Protein 3RH0 (pdb70)

Structure (mmCIF, N/CA/C/O backbone):
data_3RH0
#
_entry.id   3RH0
#
_cell.length_a   36.350
_cell.length_b   38.760
_cell.length_c   43.860
_cell.angle_alpha   100.60
_cell.angle_beta   102.54
_cell.angle_gamma   99.94
#
_symmetry.space_group_name_H-M   'P 1'
#
loop_
_entity.id
_entity.type
_entity.pdbx_description
1 polymer 'ARSENATE REDUCTASE'
2 water water
#
loop_
_atom_site.group_PDB
_atom_site.id
_atom_site.type_symbol
_atom_site.label_atom_id
_atom_site.label_alt_id
_atom_site.label_comp_id
_atom_site.label_asym_id
_atom_site.label_entity_id
_atom_site.label_seq_id
_atom_site.pdbx_PDB_ins_code
_atom_site.Cartn_x
_atom_site.Cartn_y
_atom_site.Cartn_z
_atom_site.occupancy
_atom_site.B_iso_or_equiv
_atom_site.auth_seq_id
_atom_site.auth_comp_id
_atom_site.auth_asym_id
_atom_site.auth_atom_id
_atom_site.pdbx_PDB_model_num
ATOM 1 N N . MET A 1 20 ? -5.344 5.078 48.252 1.00 45.96 1 MET A N 1
ATOM 2 C CA . MET A 1 20 ? -5.461 3.856 47.461 1.00 41.02 1 MET A CA 1
ATOM 3 C C . MET A 1 20 ? -5.648 4.179 45.978 1.00 31.16 1 MET A C 1
ATOM 4 O O . MET A 1 20 ? -6.777 4.246 45.485 1.00 27.37 1 MET A O 1
ATOM 9 N N . LYS A 1 21 ? -4.544 4.282 45.254 1.00 22.06 2 LYS A N 1
ATOM 10 C CA . LYS A 1 21 ? -4.616 4.735 43.888 1.00 16.90 2 LYS A CA 1
ATOM 11 C C . LYS A 1 21 ? -4.201 3.655 42.905 1.00 18.72 2 LYS A C 1
ATOM 12 O O . LYS A 1 21 ? -4.258 3.863 41.745 1.00 22.93 2 LYS A O 1
ATOM 18 N N . SER A 1 22 ? -3.761 2.544 43.440 1.00 16.53 3 SER A N 1
ATOM 19 C CA . SER A 1 22 ? -3.469 1.376 42.608 1.00 20.62 3 SER A CA 1
ATOM 20 C C . SER A 1 22 ? -3.686 0.088 43.389 1.00 15.84 3 SER A C 1
ATOM 21 O O . SER A 1 22 ? -3.432 0.036 44.591 1.00 13.70 3 SER A O 1
ATOM 24 N N . VAL A 1 23 ? -4.134 -0.949 42.688 1.00 15.29 4 VAL A N 1
ATOM 25 C CA . VAL A 1 23 ? -4.501 -2.216 43.322 1.00 12.09 4 VAL A CA 1
ATOM 26 C C . VAL A 1 23 ? -4.212 -3.371 42.384 1.00 16.06 4 VAL A C 1
ATOM 27 O O . VAL A 1 23 ? -4.515 -3.316 41.183 1.00 16.91 4 VAL A O 1
ATOM 31 N N . LEU A 1 24 ? -3.594 -4.405 42.932 1.00 15.29 5 LEU A N 1
ATOM 32 C CA . LEU A 1 24 ? -3.382 -5.644 42.207 1.00 10.32 5 LEU A CA 1
ATOM 33 C C . LEU A 1 24 ? -4.231 -6.707 42.886 1.00 10.60 5 LEU A C 1
ATOM 34 O O . LEU A 1 24 ? -3.981 -7.040 44.039 1.00 11.80 5 LEU A O 1
ATOM 39 N N . PHE A 1 25 ? -5.254 -7.204 42.197 1.00 8.40 6 PHE A N 1
ATOM 40 C CA . PHE A 1 25 ? -6.058 -8.299 42.747 1.00 7.95 6 PHE A CA 1
ATOM 41 C C . PHE A 1 25 ? -5.423 -9.623 42.367 1.00 11.13 6 PHE A C 1
ATOM 42 O O . PHE A 1 25 ? -5.076 -9.838 41.204 1.00 11.82 6 PHE A O 1
ATOM 50 N N . VAL A 1 26 ? -5.303 -10.516 43.347 1.00 10.84 7 VAL A N 1
ATOM 51 C CA . VAL A 1 26 ? -4.597 -11.770 43.168 1.00 11.84 7 VAL A CA 1
ATOM 52 C C . VAL A 1 26 ? -5.395 -12.967 43.690 1.00 12.71 7 VAL A C 1
ATOM 53 O O . VAL A 1 26 ? -6.019 -12.903 44.751 1.00 8.98 7 VAL A O 1
ATOM 66 N N . VAL A 1 28 ? -5.214 -17.621 42.712 1.00 16.23 9 VAL A N 1
ATOM 67 C CA . VAL A 1 28 ? -4.363 -18.627 42.076 1.00 15.03 9 VAL A CA 1
ATOM 68 C C . VAL A 1 28 ? -4.367 -18.550 40.539 1.00 13.83 9 VAL A C 1
ATOM 69 O O . VAL A 1 28 ? -3.332 -18.294 39.918 1.00 17.63 9 VAL A O 1
ATOM 73 N N . GLY A 1 29 ? -5.530 -18.741 39.929 1.00 14.78 10 GLY A N 1
ATOM 74 C CA . GLY A 1 29 ? -5.608 -18.890 38.479 1.00 16.04 10 GLY A CA 1
ATOM 75 C C . GLY A 1 29 ? -5.781 -17.637 37.632 1.00 16.18 10 GLY A C 1
ATOM 76 O O . GLY A 1 29 ? -5.587 -17.687 36.409 1.00 15.87 10 GLY A O 1
ATOM 77 N N . ASN A 1 30 ? -6.153 -16.524 38.266 1.00 12.19 11 ASN A N 1
ATOM 78 C CA . ASN A 1 30 ? -6.467 -15.289 37.546 1.00 19.15 11 ASN A CA 1
ATOM 79 C C . ASN A 1 30 ? -7.494 -15.497 36.421 1.00 18.57 11 ASN A C 1
ATOM 80 O O . ASN A 1 30 ? -7.435 -14.852 35.385 1.00 13.10 11 ASN A O 1
ATOM 85 N N . GLY A 1 31 ? -8.441 -16.399 36.644 1.00 11.03 12 GLY A N 1
ATOM 86 C CA . GLY A 1 31 ? -9.534 -16.606 35.720 1.00 13.23 12 GLY A CA 1
ATOM 87 C C . GLY A 1 31 ? -10.903 -16.273 36.292 1.00 14.19 12 GLY A C 1
ATOM 88 O O . GLY A 1 31 ? -11.873 -16.117 35.540 1.00 14.08 12 GLY A O 1
ATOM 89 N N . GLY A 1 32 ? -10.977 -16.133 37.614 1.00 14.91 13 GLY A N 1
ATOM 90 C CA . GLY A 1 32 ? -12.248 -15.991 38.307 1.00 17.88 13 GLY A CA 1
ATOM 91 C C . GLY A 1 32 ? -12.337 -14.789 39.237 1.00 19.59 13 GLY A C 1
ATOM 92 O O . GLY A 1 32 ? -12.486 -13.655 38.784 1.00 14.09 13 GLY A O 1
ATOM 93 N N . LYS A 1 33 ? -12.252 -15.039 40.542 1.00 14.68 14 LYS A N 1
ATOM 94 C CA . LYS A 1 33 ? -12.445 -13.982 41.544 1.00 7.01 14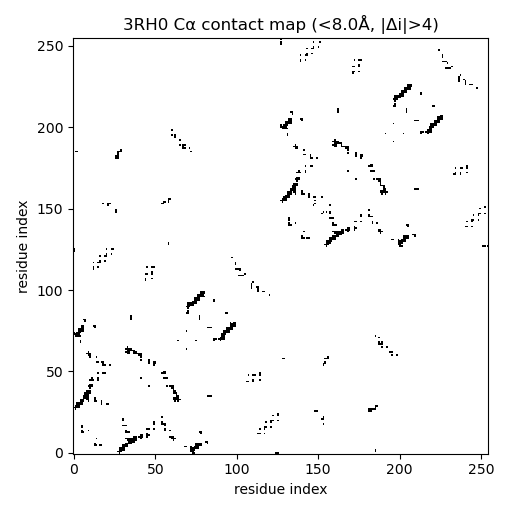 LYS A CA 1
ATOM 95 C C . LYS A 1 33 ? -11.626 -12.718 41.302 1.00 10.11 14 LYS A C 1
ATOM 96 O O . LYS A 1 33 ? -12.154 -11.611 41.397 1.00 13.46 14 LYS A O 1
ATOM 102 N N . SER A 1 34 ? -10.336 -12.879 41.019 1.00 10.49 15 SER A N 1
ATOM 103 C CA . SER A 1 34 ? -9.465 -11.717 40.784 1.00 14.62 15 SER A CA 1
ATOM 104 C C . SER A 1 34 ? -9.824 -10.897 39.541 1.00 14.80 15 SER A C 1
ATOM 105 O O . SER A 1 34 ? -9.680 -9.671 39.544 1.00 10.82 15 SER A O 1
ATOM 108 N N . GLN A 1 35 ? -10.279 -11.573 38.487 1.00 15.47 16 GLN A N 1
ATOM 109 C CA . GLN A 1 35 ? -10.802 -10.893 37.303 1.00 16.06 16 GLN A CA 1
ATOM 110 C C . GLN A 1 35 ? -12.102 -10.174 37.620 1.00 8.62 16 GLN A C 1
ATOM 111 O O . GLN A 1 35 ? -12.371 -9.100 37.092 1.00 12.35 16 GLN A O 1
ATOM 117 N N . MET A 1 36 ? -12.922 -10.800 38.462 1.00 12.71 17 MET A N 1
ATOM 118 C CA . MET A 1 36 ? -14.208 -10.248 38.857 1.00 10.70 17 MET A CA 1
ATOM 119 C C . MET A 1 36 ? -13.989 -9.011 39.691 1.00 10.20 17 MET A C 1
ATOM 120 O O . MET A 1 36 ? -14.646 -7.997 39.504 1.00 10.47 17 MET A O 1
ATOM 125 N N . ALA A 1 37 ? -13.070 -9.112 40.643 1.00 13.05 18 ALA A N 1
ATOM 126 C CA . ALA A 1 37 ? -12.734 -7.972 41.467 1.00 7.02 18 ALA A CA 1
ATOM 127 C C . ALA A 1 37 ? -12.212 -6.827 40.590 1.00 10.64 18 ALA A C 1
ATOM 128 O O . ALA A 1 37 ? -12.568 -5.678 40.790 1.00 10.21 18 ALA A O 1
ATOM 130 N N . ALA A 1 38 ? -11.378 -7.162 39.615 1.00 10.22 19 ALA A N 1
ATOM 131 C CA . ALA A 1 38 ? -10.799 -6.152 38.729 1.00 12.40 19 ALA A CA 1
ATOM 132 C C . ALA A 1 38 ? -11.899 -5.500 37.885 1.00 14.36 19 ALA A C 1
ATOM 133 O O . ALA A 1 38 ? -11.883 -4.292 37.650 1.00 17.38 19 ALA A O 1
ATOM 135 N N . ALA A 1 39 ? -12.863 -6.308 37.442 1.00 13.13 20 ALA A N 1
ATOM 136 C CA . ALA A 1 39 ? -13.958 -5.798 36.621 1.00 15.63 20 ALA A CA 1
ATOM 137 C C . ALA A 1 39 ? -14.923 -4.933 37.430 1.00 17.00 20 ALA A C 1
ATOM 138 O O . ALA A 1 39 ? -15.405 -3.906 36.951 1.00 15.71 20 ALA A O 1
ATOM 140 N N . LEU A 1 40 ? -15.217 -5.364 38.651 1.00 20.51 21 LEU A N 1
ATOM 141 C CA . LEU A 1 40 ? -16.050 -4.570 39.543 1.00 16.04 21 LEU A CA 1
ATOM 142 C C . LEU A 1 40 ? -15.358 -3.264 39.946 1.00 16.72 21 LEU A C 1
ATOM 143 O O . LEU A 1 40 ? -16.000 -2.220 40.035 1.00 17.72 21 LEU A O 1
ATOM 148 N N . ALA A 1 41 ?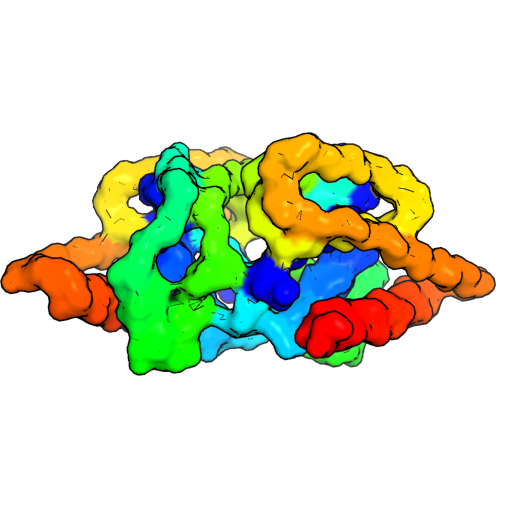 -14.055 -3.320 40.191 1.00 15.83 22 ALA A N 1
ATOM 149 C CA . ALA A 1 41 ? -13.344 -2.117 40.609 1.00 18.98 22 ALA A CA 1
ATOM 150 C C . ALA A 1 41 ? -13.362 -1.085 39.480 1.00 20.56 22 ALA A C 1
ATOM 151 O O . ALA A 1 41 ? -13.591 0.097 39.718 1.00 22.95 22 ALA A O 1
ATOM 153 N N . GLN A 1 42 ? -13.126 -1.539 38.254 1.00 23.19 23 GLN A N 1
ATOM 154 C CA . GLN A 1 42 ? -13.127 -0.635 37.105 1.00 26.33 23 GLN A CA 1
ATOM 155 C C . GLN A 1 42 ? -14.480 0.046 36.976 1.00 27.83 23 GLN A C 1
ATOM 156 O O . GLN A 1 42 ? -14.579 1.255 36.744 1.00 28.66 23 GLN A O 1
ATOM 162 N N . LYS A 1 43 ? -15.523 -0.755 37.131 1.00 27.24 24 LYS A N 1
ATOM 163 C CA . LYS A 1 43 ? -16.898 -0.287 37.068 1.00 34.79 24 LYS A CA 1
ATOM 164 C C . LYS A 1 43 ? -17.192 0.858 38.045 1.00 38.38 24 LYS A C 1
ATOM 165 O O . LYS A 1 43 ? -18.061 1.689 37.783 1.00 39.48 24 LYS A O 1
ATOM 171 N N . TYR A 1 44 ? -16.469 0.905 39.164 1.00 30.87 25 TYR A N 1
ATOM 172 C CA . TYR A 1 44 ? -16.724 1.913 40.198 1.00 31.48 25 TYR A CA 1
ATOM 173 C C . TYR A 1 44 ? -15.645 2.989 40.294 1.00 36.69 25 TYR A C 1
ATOM 174 O O . TYR A 1 44 ? -15.905 4.085 40.788 1.00 42.12 25 TYR A O 1
ATOM 183 N N . ALA A 1 45 ? -14.436 2.676 39.840 1.00 29.60 26 ALA A N 1
ATOM 184 C CA . ALA A 1 45 ? -13.291 3.549 40.085 1.00 29.86 26 ALA A CA 1
ATOM 185 C C . ALA A 1 45 ? -13.194 4.717 39.110 1.00 31.56 26 ALA A C 1
ATOM 186 O O . ALA A 1 45 ? -13.608 4.617 37.953 1.00 33.40 26 ALA A O 1
ATOM 188 N N . SER A 1 46 ? -12.645 5.824 39.596 1.00 32.53 27 SER A N 1
ATOM 189 C CA . SER A 1 46 ? -12.275 6.943 38.736 1.00 39.22 27 SER A CA 1
ATOM 190 C C . SER A 1 46 ? -10.984 6.575 38.023 1.00 38.42 27 SER A C 1
ATOM 191 O O . SER A 1 46 ? -10.317 5.616 38.403 1.00 29.69 27 SER A O 1
ATOM 194 N N . ASP A 1 47 ? -10.623 7.338 36.996 1.00 45.64 28 ASP A N 1
ATOM 195 C CA . ASP A 1 47 ? -9.419 7.040 36.226 1.00 41.98 28 ASP A CA 1
ATOM 196 C C . ASP A 1 47 ? -8.155 7.177 37.069 1.00 35.49 28 ASP A C 1
ATOM 197 O O . ASP A 1 47 ? -7.081 6.738 36.662 1.00 33.41 28 ASP A O 1
ATOM 202 N N . SER A 1 48 ? -8.284 7.781 38.246 1.00 35.17 29 SER A N 1
ATOM 203 C CA . SER A 1 48 ? -7.133 7.985 39.118 1.00 43.44 29 SER A CA 1
ATOM 204 C C . SER A 1 48 ? -6.685 6.703 39.827 1.00 44.48 29 SER A C 1
ATOM 205 O O . SER A 1 48 ? -5.711 6.716 40.579 1.00 45.30 29 SER A O 1
ATOM 208 N N . VAL A 1 49 ? -7.391 5.600 39.586 1.00 39.37 30 VAL A N 1
ATOM 209 C CA . VAL A 1 49 ? -7.037 4.325 40.209 1.00 32.01 30 VAL A CA 1
ATOM 210 C C . VAL A 1 49 ? -6.606 3.291 39.172 1.00 27.12 30 VAL A C 1
ATOM 211 O O . VAL A 1 49 ? -7.390 2.921 38.300 1.00 30.38 30 VAL A O 1
ATOM 215 N N . GLU A 1 50 ? -5.359 2.835 39.263 1.00 16.93 31 GLU A N 1
ATOM 216 C CA . GLU A 1 50 ? -4.873 1.784 38.376 1.00 16.93 31 GLU A CA 1
ATOM 217 C C . GLU A 1 50 ? -5.267 0.425 38.940 1.00 16.34 31 GLU A C 1
ATOM 218 O O . GLU A 1 50 ? -4.983 0.109 40.102 1.00 19.11 31 GLU A O 1
ATOM 224 N N . ILE A 1 51 ? -5.911 -0.371 38.098 1.00 13.06 32 ILE A N 1
ATOM 225 C CA . ILE A 1 51 ? -6.467 -1.661 38.503 1.00 9.96 32 ILE A CA 1
ATOM 226 C C . ILE A 1 51 ? -5.817 -2.783 37.700 1.00 19.96 32 ILE A C 1
ATOM 227 O O . ILE A 1 51 ? -5.791 -2.754 36.462 1.00 19.73 32 ILE A O 1
ATOM 232 N N . HIS A 1 52 ? -5.291 -3.758 38.425 1.00 9.87 33 HIS A N 1
ATOM 233 C CA . HIS A 1 52 ? -4.570 -4.896 37.874 1.00 11.84 33 HIS A CA 1
ATOM 234 C C . HIS A 1 52 ? -5.126 -6.160 38.480 1.00 12.09 33 HIS A C 1
ATOM 235 O O . HIS A 1 52 ? -5.676 -6.126 39.573 1.00 15.24 33 HIS A O 1
ATOM 242 N N . SER A 1 53 ? -4.943 -7.278 37.793 1.00 11.83 34 SER A N 1
ATOM 243 C CA . SER A 1 53 ? -5.218 -8.570 38.396 1.00 8.51 34 SER A CA 1
ATOM 244 C C . SER A 1 53 ? -4.154 -9.538 37.913 1.00 13.46 34 SER A C 1
ATOM 245 O O . SER A 1 53 ? -3.583 -9.359 36.829 1.00 11.57 34 SER A O 1
ATOM 248 N N . ALA A 1 54 ? -3.872 -10.549 38.730 1.00 8.33 35 ALA A N 1
ATOM 249 C CA . ALA A 1 54 ? -2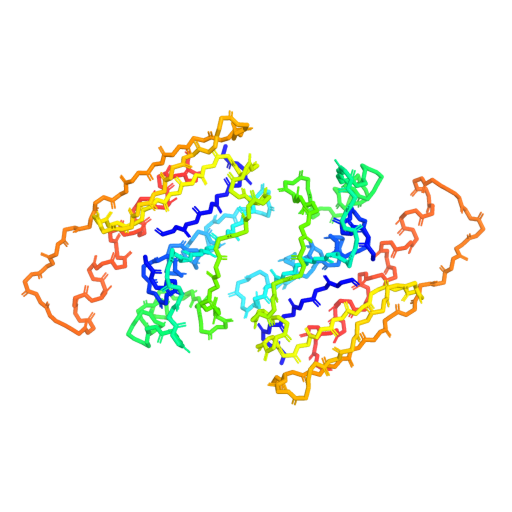.883 -11.553 38.380 1.00 12.06 35 ALA A CA 1
ATOM 250 C C . ALA A 1 54 ? -3.106 -12.824 39.189 1.00 11.87 35 ALA A C 1
ATOM 251 O O . ALA A 1 54 ? -3.892 -12.844 40.127 1.00 11.86 35 ALA A O 1
ATOM 253 N N . GLY A 1 55 ? -2.423 -13.888 38.802 1.00 12.99 36 GLY A N 1
ATOM 254 C CA . GLY A 1 55 ? -2.560 -15.161 39.483 1.00 14.85 36 GLY A CA 1
ATOM 255 C C . GLY A 1 55 ? -1.211 -15.742 39.831 1.00 18.11 36 GLY A C 1
ATOM 256 O O . GLY A 1 55 ? -0.250 -15.579 39.075 1.00 18.54 36 GLY A O 1
ATOM 257 N N . THR A 1 56 ? -1.138 -16.417 40.981 1.00 15.64 37 THR A N 1
ATOM 258 C CA . THR A 1 56 ? 0.093 -17.071 41.412 1.00 18.70 37 THR A CA 1
ATOM 259 C C . THR A 1 56 ? 0.373 -18.297 40.550 1.00 21.57 37 THR A C 1
ATOM 260 O O . THR A 1 56 ? 1.503 -18.778 40.485 1.00 27.58 37 THR A O 1
ATOM 264 N N . LYS A 1 57 ? -0.673 -18.797 39.894 1.00 18.70 38 LYS A N 1
ATOM 265 C CA . LYS A 1 57 ? -0.558 -19.911 38.963 1.00 20.02 38 LYS A CA 1
ATOM 266 C C . LYS A 1 57 ? -1.591 -19.742 37.854 1.00 22.66 38 LYS A C 1
ATOM 267 O O . LYS A 1 57 ? -2.653 -20.362 37.893 1.00 20.22 38 LYS A O 1
ATOM 273 N N . PRO A 1 58 ? -1.288 -18.886 36.867 1.00 22.41 39 PRO A N 1
ATOM 274 C CA . PRO A 1 58 ? -2.282 -18.458 35.875 1.00 26.09 39 PRO A CA 1
ATOM 275 C C . PRO A 1 58 ? -2.925 -19.608 35.116 1.00 27.76 39 PRO A C 1
ATOM 276 O O . PRO A 1 58 ? -2.238 -20.515 34.642 1.00 25.95 39 PRO A O 1
ATOM 280 N N . ALA A 1 59 ? -4.248 -19.546 35.007 1.00 25.66 40 ALA A N 1
ATOM 281 C CA . ALA A 1 59 ? -5.038 -20.572 34.345 1.00 31.19 40 ALA A CA 1
ATOM 282 C C . ALA A 1 59 ? -4.917 -20.489 32.832 1.00 30.05 40 ALA A C 1
ATOM 283 O O . ALA A 1 59 ? -4.351 -19.533 32.295 1.00 27.52 40 ALA A O 1
ATOM 285 N N . GLN A 1 60 ? -5.468 -21.493 32.155 1.00 36.00 41 GLN A N 1
ATOM 286 C CA . GLN A 1 60 ? -5.429 -21.585 30.699 1.00 41.79 41 GLN A CA 1
ATOM 287 C C . GLN A 1 60 ? -6.429 -20.637 30.049 1.00 42.24 41 GLN A C 1
ATOM 288 O O . GLN A 1 60 ? -6.357 -20.374 28.850 1.00 45.69 41 GLN A O 1
ATOM 294 N N . GLY A 1 61 ? -7.378 -20.143 30.838 1.00 29.29 42 GLY A N 1
ATOM 295 C CA . GLY A 1 61 ? -8.409 -19.262 30.320 1.00 18.20 42 GLY A CA 1
ATOM 296 C C . GLY A 1 61 ? -9.326 -18.761 31.420 1.00 21.52 42 GLY A C 1
ATOM 297 O O . GLY A 1 61 ? -9.131 -19.088 32.590 1.00 19.28 42 GLY A O 1
ATOM 298 N N . LEU A 1 62 ? -10.331 -17.972 31.054 1.00 19.12 43 LEU A N 1
ATOM 299 C CA . LEU A 1 62 ? -11.238 -17.397 32.052 1.00 17.63 43 LEU A CA 1
ATOM 300 C C . LEU A 1 62 ? -12.287 -18.376 32.584 1.00 13.73 43 LEU A C 1
ATOM 301 O O . LEU A 1 62 ? -12.693 -19.312 31.888 1.00 22.14 43 LEU A O 1
ATOM 306 N N . ASN A 1 63 ? -12.748 -18.133 33.807 1.00 15.04 44 ASN A N 1
ATOM 307 C CA . ASN A 1 63 ? -13.921 -18.831 34.320 1.00 10.54 44 ASN A CA 1
ATOM 308 C C . ASN A 1 63 ? -15.162 -18.229 33.665 1.00 13.72 44 ASN A C 1
ATOM 309 O O . ASN A 1 63 ? -15.538 -17.091 33.966 1.00 13.20 44 ASN A O 1
ATOM 314 N N . GLN A 1 64 ? -15.789 -18.964 32.749 1.00 15.52 45 GLN A N 1
ATOM 315 C CA . GLN A 1 64 ? -16.931 -18.413 32.013 1.00 16.51 45 GLN A CA 1
ATOM 316 C C . GLN A 1 64 ? -18.166 -18.150 32.888 1.00 15.96 45 GLN A C 1
ATOM 317 O O . GLN A 1 64 ? -19.031 -17.356 32.522 1.00 15.39 45 GLN A O 1
ATOM 323 N N . LEU A 1 65 ? -18.257 -18.816 34.035 1.00 14.39 46 LEU A N 1
ATOM 324 C CA . LEU A 1 65 ? -19.332 -18.505 34.973 1.00 10.27 46 LEU A CA 1
ATOM 325 C C . LEU A 1 65 ? -19.049 -17.138 35.581 1.00 12.79 46 LEU A C 1
ATOM 326 O O . LEU A 1 65 ? -19.949 -16.313 35.738 1.00 15.65 46 LEU A O 1
ATOM 331 N N . SER A 1 66 ? -17.789 -16.907 35.937 1.00 10.76 47 SER A N 1
ATOM 332 C CA . SER A 1 66 ? -17.387 -15.584 36.392 1.00 15.43 47 SER A CA 1
ATOM 333 C C . SER A 1 66 ? -17.710 -14.536 35.332 1.00 16.08 47 SER A C 1
ATOM 334 O O . SER A 1 66 ? -18.317 -13.505 35.635 1.00 11.99 47 SER A O 1
ATOM 337 N N . VAL A 1 67 ? -17.327 -14.820 34.086 1.00 11.30 48 VAL A N 1
ATOM 338 C CA . VAL A 1 67 ? -17.616 -13.924 32.968 1.00 14.84 48 VAL A CA 1
ATOM 339 C C . VAL A 1 67 ? -19.095 -13.555 32.925 1.00 16.06 48 VAL A C 1
ATOM 340 O O . VAL A 1 67 ? -19.443 -12.375 32.917 1.00 14.03 48 VAL A O 1
ATOM 344 N N . GLU A 1 68 ? -19.968 -14.563 32.925 1.00 12.12 49 GLU A N 1
ATOM 345 C CA . GLU A 1 68 ? -21.409 -14.307 32.867 1.00 13.26 49 GLU A CA 1
ATOM 346 C C . GLU A 1 68 ? -21.919 -13.553 34.105 1.00 15.60 49 GLU A C 1
ATOM 347 O O . GLU A 1 68 ? -22.772 -12.675 33.995 1.00 11.94 49 GLU A O 1
ATOM 353 N N . SER A 1 69 ? -21.413 -13.901 35.287 1.00 13.38 50 SER A N 1
ATOM 354 C CA . SER A 1 69 ? -21.861 -13.237 36.506 1.00 11.05 50 SER A CA 1
ATOM 355 C C . SER A 1 69 ? -21.556 -11.750 36.453 1.00 13.35 50 SER A C 1
ATOM 356 O O . SER A 1 69 ? -22.312 -10.930 36.980 1.00 11.15 50 SER A O 1
ATOM 359 N N . ILE A 1 70 ? -20.436 -11.415 35.821 1.00 11.35 51 ILE A N 1
ATOM 360 C CA . ILE A 1 70 ? -19.998 -10.030 35.717 1.00 13.21 51 ILE A CA 1
ATOM 361 C C . ILE A 1 70 ? -20.847 -9.308 34.676 1.00 17.04 51 ILE A C 1
ATOM 362 O O . ILE A 1 70 ? -21.318 -8.197 34.913 1.00 14.49 51 ILE A O 1
ATOM 367 N N . ALA A 1 71 ? -21.072 -9.964 33.542 1.00 14.01 52 ALA A N 1
ATOM 368 C CA . ALA A 1 71 ? -21.982 -9.445 32.528 1.00 11.15 52 ALA A CA 1
ATOM 369 C C . ALA A 1 71 ? -23.369 -9.129 33.094 1.00 18.91 52 ALA A C 1
ATOM 370 O O . ALA A 1 71 ? -23.983 -8.132 32.715 1.00 15.97 52 ALA A O 1
ATOM 372 N N . GLU A 1 72 ? -23.866 -9.981 33.994 1.00 14.77 53 GLU A N 1
ATOM 373 C CA . GLU A 1 72 ? -25.195 -9.781 34.572 1.00 11.52 53 GLU A CA 1
ATOM 374 C C . GLU A 1 72 ? -25.370 -8.458 35.310 1.00 14.70 53 GLU A C 1
ATOM 375 O O . GLU A 1 72 ? -26.477 -7.937 35.385 1.00 15.49 53 GLU A O 1
ATOM 381 N N . VAL A 1 73 ? -24.290 -7.930 35.883 1.00 13.93 54 VAL A N 1
ATOM 382 C CA . VAL A 1 73 ? -24.369 -6.652 36.593 1.00 9.34 54 VAL A CA 1
ATOM 383 C C . VAL A 1 73 ? -23.842 -5.478 35.776 1.00 15.72 54 VAL A C 1
ATOM 384 O O . VAL A 1 73 ? -23.577 -4.407 36.321 1.00 19.42 54 VAL A O 1
ATOM 388 N N . GLY A 1 74 ? -23.686 -5.678 34.476 1.00 18.19 55 GLY A N 1
ATOM 389 C CA . GLY A 1 74 ? -23.316 -4.578 33.602 1.00 17.86 55 GLY A CA 1
ATOM 390 C C . GLY A 1 74 ? -21.842 -4.233 33.663 1.00 24.87 55 GLY A C 1
ATOM 391 O O . GLY A 1 74 ? -21.451 -3.102 33.379 1.00 33.99 55 GLY A O 1
ATOM 392 N N . ALA A 1 75 ? -21.017 -5.203 34.041 1.00 16.78 56 ALA A N 1
ATOM 393 C CA . ALA A 1 75 ? -19.570 -5.048 33.910 1.00 13.31 56 ALA A CA 1
ATOM 394 C C . ALA A 1 75 ? -19.058 -6.041 32.873 1.00 15.31 56 ALA A C 1
ATOM 395 O O . ALA A 1 75 ? -19.841 -6.771 32.271 1.00 17.19 56 ALA A O 1
ATOM 397 N N . ASP A 1 76 ? -17.750 -6.061 32.649 1.00 22.59 57 ASP A N 1
ATOM 398 C CA . ASP A 1 76 ? -17.190 -6.905 31.600 1.00 21.98 57 ASP A CA 1
ATOM 399 C C . ASP A 1 76 ? -15.805 -7.375 32.014 1.00 20.96 57 ASP A C 1
ATOM 400 O O . ASP A 1 76 ? -14.929 -6.556 32.307 1.00 17.18 57 ASP A O 1
ATOM 405 N N . MET A 1 77 ? -15.620 -8.692 32.076 1.00 13.61 58 MET A N 1
ATOM 406 C CA . MET A 1 77 ? -14.290 -9.268 32.243 1.00 8.27 58 MET A CA 1
ATOM 407 C C . MET A 1 77 ? -13.976 -10.220 31.093 1.00 12.62 58 MET A C 1
ATOM 408 O O . MET A 1 77 ? -12.983 -10.928 31.134 1.00 17.08 58 MET A O 1
ATOM 413 N N . SER A 1 78 ? -14.829 -10.236 30.069 1.00 15.43 59 SER A N 1
ATOM 414 C CA . SER A 1 78 ? -14.710 -11.227 28.995 1.00 15.61 59 SER A CA 1
ATOM 415 C C . SER A 1 78 ? -13.431 -11.045 28.173 1.00 19.20 59 SER A C 1
ATOM 416 O O . SER A 1 78 ? -12.961 -11.985 27.535 1.00 15.61 59 SER A O 1
ATOM 419 N N . GLN A 1 79 ? -12.889 -9.830 28.193 1.00 16.78 60 GLN A N 1
ATOM 420 C CA . GLN A 1 79 ? -11.636 -9.502 27.523 1.00 17.24 60 GLN A CA 1
ATOM 421 C C . GLN A 1 79 ? -10.423 -9.790 28.405 1.00 20.25 60 GLN A C 1
ATOM 422 O O . GLN A 1 79 ? -9.280 -9.546 28.001 1.00 16.00 60 GLN A O 1
ATOM 428 N N . GLY A 1 80 ? -10.681 -10.294 29.612 1.00 18.23 61 GLY A N 1
ATOM 429 C CA . GLY A 1 80 ? -9.630 -10.579 30.574 1.00 14.85 61 GLY A CA 1
ATOM 430 C C . GLY A 1 80 ? -8.699 -11.693 30.135 1.00 18.78 61 GLY A C 1
ATOM 431 O O . GLY A 1 80 ? -9.079 -12.575 29.370 1.00 21.78 61 GLY A O 1
ATOM 432 N N . ILE A 1 81 ? -7.467 -11.649 30.626 1.00 17.70 62 ILE A N 1
ATOM 433 C CA . ILE A 1 81 ? -6.450 -12.623 30.257 1.00 15.04 62 ILE A CA 1
ATOM 434 C C . ILE A 1 81 ? -5.769 -13.069 31.538 1.00 18.05 62 ILE A C 1
ATOM 435 O O . ILE A 1 81 ? -5.261 -12.241 32.285 1.00 16.49 62 ILE A O 1
ATOM 440 N N . PRO A 1 82 ? -5.780 -14.381 31.814 1.00 21.03 63 PRO A N 1
ATOM 441 C CA . PRO A 1 82 ? -5.036 -14.898 32.964 1.00 20.10 63 PRO A CA 1
ATOM 442 C C . PRO A 1 82 ? -3.546 -14.615 32.799 1.00 18.89 63 PRO A C 1
ATOM 443 O O . PRO A 1 82 ? -2.972 -14.997 31.777 1.00 14.01 63 PRO A O 1
ATOM 447 N N . LYS A 1 83 ? -2.931 -13.976 33.793 1.00 16.47 64 LYS A N 1
ATOM 448 C CA . LYS A 1 83 ? -1.546 -13.532 33.672 1.00 20.95 64 LYS A CA 1
ATOM 449 C C . LYS A 1 83 ? -0.787 -13.676 34.988 1.00 21.79 64 LYS A C 1
ATOM 450 O O . LYS A 1 83 ? -1.383 -13.637 36.059 1.00 18.67 64 LYS A O 1
ATOM 456 N N . ALA A 1 84 ? 0.529 -13.842 34.900 1.00 17.43 65 ALA A N 1
ATOM 457 C CA . ALA A 1 84 ? 1.366 -13.952 36.088 1.00 17.01 65 ALA A CA 1
ATOM 458 C C . ALA A 1 84 ? 1.542 -12.595 36.768 1.00 18.67 65 ALA A C 1
ATOM 459 O O . ALA A 1 84 ? 1.288 -11.548 36.155 1.00 15.11 65 ALA A O 1
ATOM 461 N N . ILE A 1 85 ? 1.982 -12.621 38.028 1.00 16.45 66 ILE A N 1
ATOM 462 C CA . ILE A 1 85 ? 2.238 -11.405 38.797 1.00 16.50 66 ILE A C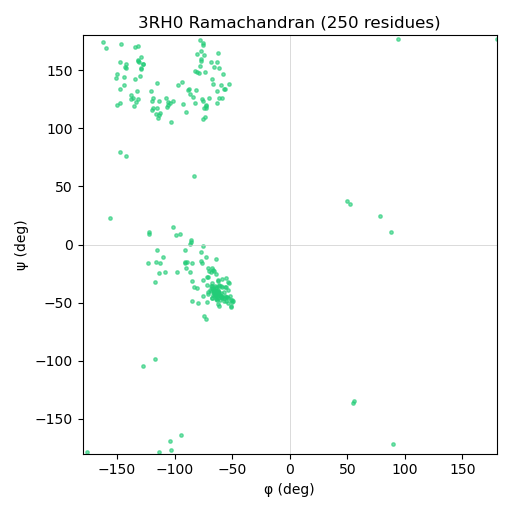A 1
ATOM 463 C C . ILE A 1 85 ? 3.508 -10.693 38.318 1.00 19.65 66 ILE A C 1
ATOM 464 O O . ILE A 1 85 ? 4.598 -11.265 38.351 1.00 23.87 66 ILE A O 1
ATOM 469 N N . ASP A 1 86 ? 3.358 -9.457 37.848 1.00 15.45 67 ASP A N 1
ATOM 470 C CA . ASP A 1 86 ? 4.509 -8.643 37.462 1.00 11.91 67 ASP A CA 1
ATOM 471 C C . ASP A 1 86 ? 5.183 -8.135 38.728 1.00 14.61 67 ASP A C 1
ATOM 472 O O . ASP A 1 86 ? 4.536 -7.511 39.570 1.00 15.78 67 ASP A O 1
ATOM 477 N N . PRO A 1 87 ? 6.487 -8.404 38.862 1.00 21.40 68 PRO A N 1
ATOM 478 C CA . PRO A 1 87 ? 7.252 -8.015 40.057 1.00 21.22 68 PRO A CA 1
ATOM 479 C C . PRO A 1 87 ? 7.300 -6.499 40.266 1.00 20.06 68 PRO A C 1
ATOM 480 O O . PRO A 1 87 ? 7.343 -6.032 41.411 1.00 21.71 68 PRO A O 1
ATOM 484 N N . GLU A 1 88 ? 7.284 -5.735 39.182 1.00 18.27 69 GLU A N 1
ATOM 485 C CA . GLU A 1 88 ? 7.330 -4.279 39.305 1.00 19.99 69 GLU A CA 1
ATOM 486 C C . GLU A 1 88 ? 5.985 -3.726 39.768 1.00 18.42 69 GLU A C 1
ATOM 487 O O . GLU A 1 88 ? 5.925 -2.701 40.441 1.00 23.10 69 GLU A O 1
ATOM 493 N N . LEU A 1 89 ? 4.905 -4.406 39.394 1.00 23.92 70 LEU A N 1
ATOM 494 C CA . LEU A 1 89 ? 3.581 -4.039 39.867 1.00 11.75 70 LEU A CA 1
ATOM 495 C C . LEU A 1 89 ? 3.458 -4.413 41.335 1.00 15.15 70 LEU A C 1
ATOM 496 O O . LEU A 1 89 ? 3.036 -3.604 42.159 1.00 13.73 70 LEU A O 1
ATOM 501 N N . LEU A 1 90 ? 3.828 -5.647 41.642 1.00 16.86 71 LEU A N 1
ATOM 502 C CA . LEU A 1 90 ? 3.788 -6.138 43.017 1.00 20.29 71 LEU A CA 1
ATOM 503 C C . LEU A 1 90 ? 4.526 -5.169 43.942 1.00 22.74 71 LEU A C 1
ATOM 504 O O . LEU A 1 90 ? 4.041 -4.818 45.018 1.00 19.06 71 LEU A O 1
ATOM 509 N N . ARG A 1 91 ? 5.693 -4.725 43.485 1.00 18.17 72 ARG A N 1
ATOM 510 C CA . ARG A 1 91 ? 6.579 -3.867 44.260 1.00 27.75 72 ARG A CA 1
ATOM 511 C C . ARG A 1 91 ? 6.016 -2.468 44.476 1.00 23.86 72 ARG A C 1
ATOM 512 O O . ARG A 1 91 ? 6.397 -1.782 45.425 1.00 24.30 72 ARG A O 1
ATOM 520 N N . THR A 1 92 ? 5.115 -2.038 43.599 1.00 18.22 73 THR A N 1
ATOM 521 C CA . THR A 1 92 ? 4.751 -0.623 43.556 1.00 15.95 73 THR A CA 1
ATOM 522 C C . THR A 1 92 ? 3.275 -0.249 43.742 1.00 15.88 73 THR A C 1
ATOM 523 O O . THR A 1 92 ? 2.975 0.912 44.007 1.00 22.09 73 THR A O 1
ATOM 527 N N . VAL A 1 93 ? 2.347 -1.196 43.613 1.00 16.49 74 VAL A N 1
ATOM 528 C CA . VAL A 1 93 ? 0.944 -0.831 43.810 1.00 12.26 74 VAL A CA 1
ATOM 529 C C . VAL A 1 93 ? 0.695 -0.478 45.282 1.00 14.23 74 VAL A C 1
ATOM 530 O O . VAL A 1 93 ? 1.446 -0.900 46.149 1.00 19.15 74 VAL A O 1
ATOM 534 N N . ASP A 1 94 ? -0.348 0.301 45.553 1.00 15.94 75 ASP A N 1
ATOM 535 C CA . ASP A 1 94 ? -0.686 0.667 46.927 1.00 17.25 75 ASP A CA 1
ATOM 536 C C . ASP A 1 94 ? -1.255 -0.509 47.713 1.00 16.03 75 ASP A C 1
ATOM 537 O O . ASP A 1 94 ? -1.039 -0.628 48.928 1.00 14.98 75 ASP A O 1
ATOM 542 N N . ARG A 1 95 ? -2.002 -1.365 47.028 1.00 13.36 76 ARG A N 1
ATOM 543 C CA . ARG A 1 95 ? -2.660 -2.493 47.682 1.00 15.53 76 ARG A CA 1
ATOM 544 C C . ARG A 1 95 ? -2.549 -3.742 46.847 1.00 17.53 76 ARG A C 1
ATOM 545 O O . ARG A 1 95 ? -2.871 -3.727 45.664 1.00 16.09 76 ARG A O 1
ATOM 553 N N . VAL A 1 96 ? -2.094 -4.822 47.470 1.00 13.96 77 VAL A N 1
ATOM 554 C CA . VAL A 1 96 ? -2.152 -6.134 46.855 1.00 14.50 77 VAL A CA 1
ATOM 555 C C . VAL A 1 96 ? -3.257 -6.880 47.592 1.00 14.57 77 VAL A C 1
ATOM 556 O O . VAL A 1 96 ? -3.182 -7.066 48.807 1.00 17.16 77 VAL A O 1
ATOM 560 N N . VAL A 1 97 ? -4.301 -7.265 46.864 1.00 11.61 78 VAL A N 1
ATOM 561 C CA . VAL A 1 97 ? -5.470 -7.883 47.485 1.00 12.05 78 VAL A CA 1
ATOM 562 C C . VAL A 1 97 ? -5.647 -9.309 47.017 1.00 16.93 78 VAL A C 1
ATOM 563 O O . VAL A 1 97 ? -5.972 -9.556 45.851 1.00 14.88 78 VAL A O 1
ATOM 567 N N . ILE A 1 98 ? -5.450 -10.244 47.939 1.00 14.02 79 ILE A N 1
ATOM 568 C CA . ILE A 1 98 ? -5.648 -11.652 47.647 1.00 19.29 79 ILE A CA 1
ATOM 569 C C . ILE A 1 98 ? -7.096 -12.006 47.924 1.00 18.72 79 ILE A C 1
ATOM 570 O O . ILE A 1 98 ? -7.642 -11.641 48.962 1.00 19.58 79 ILE A O 1
ATOM 575 N N . LEU A 1 99 ? -7.716 -12.708 46.980 1.00 12.90 80 LEU A N 1
ATOM 576 C CA . LEU A 1 99 ? -9.089 -13.152 47.122 1.00 14.18 80 LEU A CA 1
ATOM 577 C C . LEU A 1 99 ? -9.082 -14.611 47.515 1.00 15.63 80 LEU A C 1
ATOM 578 O O . LEU A 1 99 ? -8.506 -15.443 46.815 1.00 17.63 80 LEU A O 1
ATOM 583 N N . GLY A 1 100 ? -9.716 -14.925 48.639 1.00 15.49 81 GLY A N 1
ATOM 584 C CA . GLY A 1 100 ? -9.862 -16.309 49.054 1.00 21.26 81 GLY A CA 1
ATOM 585 C C . GLY A 1 100 ? -8.710 -16.781 49.917 1.00 25.06 81 GLY A C 1
ATOM 586 O O . GLY A 1 100 ? -7.849 -15.992 50.312 1.00 22.62 81 GLY A O 1
ATOM 587 N N . ASP A 1 101 ? -8.679 -18.082 50.187 1.00 24.09 82 ASP A N 1
ATOM 588 C CA . ASP A 1 101 ? -7.769 -18.628 51.188 1.00 30.85 82 ASP A CA 1
ATOM 589 C C . ASP A 1 101 ? -6.477 -19.215 50.602 1.00 33.34 82 ASP A C 1
ATOM 590 O O . ASP A 1 101 ? -5.465 -19.296 51.294 1.00 36.18 82 ASP A O 1
ATOM 595 N N . ASP A 1 102 ? -6.508 -19.612 49.333 1.00 25.17 83 ASP A N 1
ATOM 596 C CA . ASP A 1 102 ? -5.423 -20.417 48.758 1.00 25.68 83 ASP A CA 1
ATOM 597 C C . ASP A 1 102 ? -4.167 -19.650 48.336 1.00 28.34 83 ASP A C 1
ATOM 598 O O . ASP A 1 102 ? -3.054 -20.043 48.689 1.00 25.74 83 ASP A O 1
ATOM 603 N N . ALA A 1 103 ? -4.338 -18.575 47.571 1.00 18.55 84 ALA A N 1
ATOM 604 C CA . ALA A 1 103 ? -3.187 -17.842 47.038 1.00 20.24 84 ALA A CA 1
ATOM 605 C C . ALA A 1 103 ? -2.261 -17.294 48.126 1.00 22.00 84 ALA A C 1
ATOM 606 O O . ALA A 1 103 ? -2.705 -16.757 49.149 1.00 18.57 84 ALA A O 1
ATOM 608 N N . GLN A 1 104 ? -0.964 -17.438 47.904 1.00 22.04 85 GLN A N 1
ATOM 609 C CA . GLN A 1 104 ? 0.003 -16.915 48.856 1.00 22.84 85 GLN A CA 1
ATOM 610 C C . GLN A 1 104 ? 0.894 -15.911 48.154 1.00 25.04 85 GLN A C 1
ATOM 611 O O . GLN A 1 104 ? 1.379 -16.169 47.052 1.00 25.94 85 GLN A O 1
ATOM 617 N N . VAL A 1 105 ? 1.081 -14.756 48.787 1.00 28.49 86 VAL A N 1
ATOM 618 C CA . VAL A 1 105 ? 1.955 -13.715 48.256 1.00 36.45 86 VAL A CA 1
ATOM 619 C C . VAL A 1 105 ? 2.813 -13.150 49.382 1.00 36.93 86 VAL A C 1
ATOM 620 O O . VAL A 1 105 ? 2.300 -12.728 50.419 1.00 36.01 86 VAL A O 1
ATOM 624 N N . ASP A 1 106 ? 4.122 -13.160 49.178 1.00 32.84 87 ASP A N 1
ATOM 625 C CA . ASP A 1 106 ? 5.048 -12.592 50.149 1.00 42.40 87 ASP A CA 1
ATOM 626 C C . ASP A 1 106 ? 5.539 -11.233 49.658 1.00 34.60 87 ASP A C 1
ATOM 627 O O . ASP A 1 106 ? 6.352 -11.160 48.743 1.00 37.03 87 ASP A O 1
ATOM 632 N N . MET A 1 107 ? 5.028 -10.166 50.266 1.00 30.35 88 MET A N 1
ATOM 633 C CA . MET A 1 107 ? 5.389 -8.809 49.877 1.00 33.20 88 MET A CA 1
ATOM 634 C C . MET A 1 107 ? 6.884 -8.596 50.010 1.00 34.93 88 MET A C 1
ATOM 635 O O . MET A 1 107 ? 7.451 -8.837 51.070 1.00 34.78 88 MET A O 1
ATOM 640 N N . PRO A 1 108 ? 7.534 -8.147 48.929 1.00 34.46 89 PRO A N 1
ATOM 641 C CA . PRO A 1 108 ? 8.974 -7.884 49.025 1.00 35.95 89 PRO A CA 1
ATOM 642 C C . PRO A 1 108 ? 9.246 -6.775 50.031 1.00 37.08 89 PRO A C 1
ATOM 643 O O . PRO A 1 108 ? 8.352 -5.976 50.304 1.00 34.16 89 PRO A O 1
ATOM 647 N N . GLU A 1 109 ? 10.455 -6.736 50.585 1.00 39.57 90 GLU A N 1
ATOM 648 C CA . GLU A 1 109 ? 10.840 -5.671 51.508 1.00 42.13 90 GLU A CA 1
ATOM 649 C C . GLU A 1 109 ? 10.720 -4.305 50.854 1.00 37.46 90 GLU A C 1
ATOM 650 O O . GLU A 1 109 ? 10.345 -3.322 51.497 1.00 37.12 90 GLU A O 1
ATOM 656 N N . SER A 1 110 ? 11.042 -4.254 49.568 1.00 33.36 91 SER A N 1
ATOM 657 C CA . SER A 1 110 ? 11.016 -3.009 48.818 1.00 37.89 91 SER A CA 1
ATOM 658 C C . SER A 1 110 ? 9.592 -2.548 48.534 1.00 34.35 91 SER A C 1
ATOM 659 O O . SER A 1 110 ? 9.385 -1.422 48.076 1.00 34.62 91 SER A O 1
ATOM 662 N N . ALA A 1 111 ? 8.613 -3.415 48.795 1.00 29.18 92 ALA A N 1
ATOM 663 C CA . ALA A 1 111 ? 7.236 -3.092 48.434 1.00 28.52 92 ALA A CA 1
ATOM 664 C C . ALA A 1 111 ? 6.801 -1.779 49.064 1.00 30.50 92 ALA A C 1
ATOM 665 O O . ALA A 1 111 ? 7.033 -1.535 50.249 1.00 33.33 92 ALA A O 1
ATOM 667 N N . GLN A 1 112 ? 6.175 -0.936 48.256 1.00 25.63 93 GLN A N 1
ATOM 668 C CA . GLN A 1 112 ? 5.713 0.368 48.700 1.00 33.03 93 GLN A CA 1
ATOM 669 C C . GLN A 1 112 ? 4.289 0.282 49.222 1.00 34.05 93 GLN A C 1
ATOM 670 O O . GLN A 1 112 ? 3.812 1.194 49.898 1.00 31.66 93 GLN A O 1
ATOM 676 N N . GLY A 1 113 ? 3.609 -0.814 48.895 1.00 25.80 94 GLY A N 1
ATOM 677 C CA . GLY A 1 113 ? 2.215 -0.974 49.257 1.00 23.49 94 GLY A CA 1
ATOM 678 C C . GLY A 1 113 ? 1.998 -1.923 50.427 1.00 22.14 94 GLY A C 1
ATOM 679 O O . GLY A 1 113 ? 2.942 -2.321 51.109 1.00 23.79 94 GLY A O 1
ATOM 680 N N . ALA A 1 114 ? 0.743 -2.284 50.649 1.00 20.54 95 ALA A N 1
ATOM 681 C CA . ALA A 1 114 ? 0.384 -3.192 51.735 1.00 24.21 95 ALA A CA 1
ATOM 682 C C . ALA A 1 114 ? -0.453 -4.377 51.234 1.00 24.88 95 ALA A C 1
ATOM 683 O O . ALA A 1 114 ? -1.104 -4.294 50.191 1.00 24.17 95 ALA A O 1
ATOM 685 N N . LEU A 1 115 ? -0.414 -5.480 51.977 1.00 20.13 96 LEU A N 1
ATOM 686 C CA . LEU A 1 115 ? -1.146 -6.690 51.601 1.00 23.38 96 LEU A CA 1
ATOM 687 C C . LEU A 1 115 ? -2.490 -6.817 52.320 1.00 20.99 96 LEU A C 1
ATOM 688 O O . LEU A 1 115 ? -2.602 -6.551 53.517 1.00 20.90 96 LEU A O 1
ATOM 693 N N . GLU A 1 116 ? -3.505 -7.224 51.570 1.00 16.54 97 GLU A N 1
ATOM 694 C CA . GLU A 1 116 ? -4.813 -7.552 52.132 1.00 18.43 97 GLU A CA 1
ATOM 695 C C . GLU A 1 116 ? -5.236 -8.927 51.671 1.00 16.27 97 GLU A C 1
ATOM 696 O O . GLU A 1 116 ? -4.808 -9.395 50.613 1.00 20.43 97 GLU A O 1
ATOM 702 N N . ARG A 1 117 ? -6.106 -9.559 52.450 1.00 16.46 98 ARG A N 1
ATOM 703 C CA . ARG A 1 117 ? -6.725 -10.813 52.051 1.00 16.53 98 ARG A CA 1
ATOM 704 C C . ARG A 1 117 ? -8.212 -10.804 52.403 1.00 19.04 98 ARG A C 1
ATOM 705 O O . ARG A 1 117 ? -8.594 -10.559 53.550 1.00 21.10 98 ARG A O 1
ATOM 713 N N . TRP A 1 118 ? -9.047 -11.058 51.401 1.00 12.51 99 TRP A N 1
ATOM 714 C CA . TRP A 1 118 ? -10.487 -11.082 51.588 1.00 14.95 99 TRP A CA 1
ATOM 715 C C . TRP A 1 118 ? -10.987 -12.510 51.577 1.00 19.08 99 TRP A C 1
ATOM 716 O O . TRP A 1 118 ? -10.789 -13.235 50.598 1.00 17.61 99 TRP A O 1
ATOM 727 N N . SER A 1 119 ? -11.655 -12.914 52.651 1.00 12.50 100 SER A N 1
ATOM 728 C CA . SER A 1 119 ? -12.255 -14.231 52.694 1.00 15.42 100 SER A CA 1
ATOM 729 C C . SER A 1 119 ? -13.556 -14.229 51.910 1.00 20.42 100 SER A C 1
ATOM 730 O O . SER A 1 119 ? -14.262 -13.217 51.853 1.00 18.14 100 SER A O 1
ATOM 733 N N . ILE A 1 120 ? -13.857 -15.369 51.299 1.00 18.09 101 ILE A N 1
ATOM 734 C CA . ILE A 1 120 ? -15.081 -15.545 50.534 1.00 18.88 101 ILE A CA 1
ATOM 735 C C . ILE A 1 120 ? -15.880 -16.670 51.151 1.00 22.84 101 ILE A C 1
ATOM 736 O O . ILE A 1 120 ? -15.433 -17.816 51.178 1.00 28.99 101 ILE A O 1
ATOM 741 N N . GLU A 1 121 ? -17.055 -16.342 51.669 1.00 21.57 102 GLU A N 1
ATOM 742 C CA . GLU A 1 121 ? -17.898 -17.354 52.282 1.00 21.13 102 GLU A CA 1
ATOM 743 C C . GLU A 1 121 ? -18.533 -18.210 51.192 1.00 27.08 102 GLU A C 1
ATOM 744 O O . GLU A 1 121 ? -19.278 -17.711 50.348 1.00 29.52 102 GLU A O 1
ATOM 750 N N . GLU A 1 122 ? -18.215 -19.500 51.202 1.00 23.55 103 GLU A N 1
ATOM 751 C CA . GLU A 1 122 ? -18.735 -20.420 50.199 1.00 22.49 103 GLU A CA 1
ATOM 752 C C . GLU A 1 122 ? -20.211 -20.695 50.443 1.00 27.68 103 GLU A C 1
ATOM 753 O O . GLU A 1 122 ? -20.587 -21.188 51.505 1.00 28.54 103 GLU A O 1
ATOM 759 N N . PRO A 1 123 ? -21.057 -20.375 49.457 1.00 29.36 104 PRO A N 1
ATOM 760 C CA . PRO A 1 123 ? -22.492 -20.591 49.636 1.00 26.78 104 PRO A CA 1
ATOM 761 C C . PRO A 1 123 ? -22.845 -22.064 49.474 1.00 29.53 104 PRO A C 1
ATOM 762 O O . PRO A 1 123 ? -22.085 -22.824 48.871 1.00 28.42 104 PRO A O 1
ATOM 766 N N . ASP A 1 124 ? -23.972 -22.506 50.025 0.64 28.28 105 ASP A N 1
ATOM 767 C CA . ASP A 1 124 ? -24.382 -23.889 49.771 1.00 30.25 105 ASP A CA 1
ATOM 768 C C . ASP A 1 124 ? -25.130 -23.988 48.436 0.64 26.61 105 ASP A C 1
ATOM 769 O O . ASP A 1 124 ? -26.286 -24.402 48.360 0.64 26.21 105 ASP A O 1
ATOM 774 N N . ALA A 1 125 ? -24.423 -23.591 47.384 1.00 28.53 106 ALA A N 1
ATOM 775 C CA . ALA A 1 125 ? -24.945 -23.574 46.020 1.00 29.17 106 ALA A CA 1
ATOM 776 C C . ALA A 1 125 ? -23.848 -23.882 45.002 1.00 25.29 106 ALA A C 1
ATOM 777 O O . ALA A 1 125 ? -22.671 -23.963 45.351 1.00 22.22 106 ALA A O 1
ATOM 779 N N . GLN A 1 126 ? -24.238 -24.040 43.741 1.00 21.46 107 GLN A N 1
ATOM 780 C CA . GLN A 1 126 ? -23.286 -24.352 42.681 1.00 27.01 107 GLN A CA 1
ATOM 781 C C . GLN A 1 126 ? -23.523 -23.496 41.443 1.00 24.92 107 GLN A C 1
ATOM 782 O O . GLN A 1 126 ? -24.538 -22.810 41.341 1.00 24.36 107 GLN A O 1
ATOM 788 N N . GLY A 1 127 ? -22.579 -23.562 40.506 1.00 21.29 108 GLY A N 1
ATOM 789 C CA . GLY A 1 127 ? -22.712 -22.922 39.210 1.00 18.39 108 GLY A CA 1
ATOM 790 C C . GLY A 1 127 ? -23.002 -21.439 39.297 1.00 19.79 108 GLY A C 1
ATOM 791 O O . GLY A 1 127 ? -22.392 -20.723 40.084 1.00 13.43 108 GLY A O 1
ATOM 792 N N . MET A 1 128 ? -23.936 -20.971 38.474 1.00 19.60 109 MET A N 1
ATOM 793 C CA . MET A 1 128 ? -24.274 -19.555 38.449 1.00 19.83 109 MET A CA 1
ATOM 794 C C . MET A 1 128 ? -24.831 -19.030 39.777 1.00 15.78 109 MET A C 1
ATOM 795 O O . MET A 1 128 ? -24.495 -17.916 40.175 1.00 18.09 109 MET A O 1
ATOM 800 N N . GLU A 1 129 ? -25.668 -19.814 40.460 1.00 19.28 110 GLU A N 1
ATOM 801 C CA . GLU A 1 129 ? -26.202 -19.367 41.744 1.00 17.35 110 GLU A CA 1
ATOM 802 C C . GLU A 1 129 ? -25.056 -19.059 42.701 1.00 17.20 110 GLU A C 1
ATOM 803 O O . GLU A 1 129 ? -25.053 -18.023 43.371 1.00 15.73 110 GLU A O 1
ATOM 809 N N . ARG A 1 130 ? -24.081 -19.960 42.750 1.00 14.97 111 ARG A N 1
ATOM 810 C CA . ARG A 1 130 ? -22.915 -19.770 43.598 1.00 12.41 111 ARG A CA 1
ATOM 811 C C . ARG A 1 130 ? -22.099 -18.569 43.157 1.00 21.36 111 ARG A C 1
ATOM 812 O O . ARG A 1 130 ? -21.648 -17.780 43.980 1.00 10.89 111 ARG A O 1
ATOM 820 N N . MET A 1 131 ? -21.894 -18.440 41.852 1.00 13.93 112 MET A N 1
ATOM 821 C CA . MET A 1 131 ? -21.000 -17.397 41.355 1.00 11.03 112 MET A CA 1
ATOM 822 C C . MET A 1 131 ? -21.564 -15.990 41.599 1.00 9.30 112 MET A C 1
ATOM 823 O O . MET A 1 131 ? -20.810 -15.050 41.838 1.00 12.70 112 MET A O 1
ATOM 828 N N . ARG A 1 132 ? -22.883 -15.840 41.549 1.00 10.64 113 ARG A N 1
ATOM 829 C CA . ARG A 1 132 ? -23.493 -14.540 41.830 1.00 15.54 113 ARG A CA 1
ATOM 830 C C . ARG A 1 132 ? -23.270 -14.150 43.291 1.00 17.35 113 ARG A C 1
ATOM 831 O O . ARG A 1 132 ? -23.000 -12.991 43.598 1.00 16.72 113 ARG A O 1
ATOM 839 N N . ILE A 1 133 ? -23.409 -15.129 44.184 1.00 15.67 114 ILE A N 1
ATOM 840 C CA . ILE A 1 133 ? -23.146 -14.933 45.613 1.00 12.59 114 ILE A CA 1
ATOM 841 C C . ILE A 1 133 ? -21.696 -14.533 45.861 1.00 13.70 114 ILE A C 1
ATOM 842 O O . ILE A 1 133 ? -21.410 -13.643 46.660 1.00 15.42 114 ILE A O 1
ATOM 847 N N . VAL A 1 134 ? -20.782 -15.189 45.158 1.00 13.81 115 VAL A N 1
ATOM 848 C CA . VAL A 1 134 ? -19.377 -14.819 45.221 1.00 12.25 115 VAL A CA 1
ATOM 849 C C . VAL A 1 134 ? -19.210 -13.391 44.710 1.00 16.05 115 VAL A C 1
ATOM 850 O O . VAL A 1 134 ? -18.623 -12.548 45.387 1.00 12.87 115 VAL A O 1
ATOM 854 N N . ARG A 1 135 ? -19.753 -13.115 43.522 1.00 13.56 116 ARG A N 1
ATOM 855 C CA . ARG A 1 135 ? -19.674 -11.785 42.941 1.00 10.11 116 ARG A CA 1
ATOM 856 C C . ARG A 1 135 ? -20.137 -10.685 43.900 1.00 8.54 116 ARG A C 1
ATOM 857 O O . ARG A 1 135 ? -19.483 -9.655 44.046 1.00 11.95 116 ARG A O 1
ATOM 865 N N . ASP A 1 136 ? -21.282 -10.902 44.526 1.00 11.50 117 ASP A N 1
ATOM 866 C CA . ASP A 1 136 ? -21.876 -9.903 45.400 1.00 16.94 117 ASP A CA 1
ATOM 867 C C . ASP A 1 136 ? -20.993 -9.624 46.628 1.00 15.00 117 ASP A C 1
ATOM 868 O O . ASP A 1 136 ? -20.888 -8.482 47.090 1.00 20.09 117 ASP A O 1
ATOM 873 N N . GLN A 1 137 ? -20.358 -10.665 47.154 1.00 13.28 118 GLN A N 1
ATOM 874 C CA . GLN A 1 137 ? -19.404 -10.477 48.249 1.00 13.06 118 GLN A CA 1
ATOM 875 C C . GLN A 1 137 ? -18.235 -9.591 47.798 1.00 14.02 118 GLN A C 1
ATOM 876 O O . GLN A 1 137 ? -17.895 -8.606 48.459 1.00 16.45 118 GLN A O 1
ATOM 882 N N . ILE A 1 138 ? -17.612 -9.973 46.685 1.00 11.56 119 ILE A N 1
ATOM 883 C CA . ILE A 1 138 ? -16.520 -9.206 46.088 1.00 17.60 119 ILE A CA 1
ATOM 884 C C . ILE A 1 138 ? -16.934 -7.753 45.841 1.00 13.04 119 ILE A C 1
ATOM 885 O O . ILE A 1 138 ? -16.192 -6.823 46.154 1.00 16.13 119 ILE A O 1
ATOM 890 N N . ASP A 1 139 ? -18.131 -7.569 45.295 1.00 9.89 120 ASP A N 1
ATOM 891 C CA . ASP A 1 139 ? -18.692 -6.247 45.080 1.00 17.38 120 ASP A CA 1
ATOM 892 C C . ASP A 1 139 ? -18.655 -5.387 46.341 1.00 17.07 120 ASP A C 1
ATOM 893 O O . ASP A 1 139 ? -18.143 -4.266 46.325 1.00 18.86 120 ASP A O 1
ATOM 898 N N . ASN A 1 140 ? -19.211 -5.909 47.429 1.00 16.34 121 ASN A N 1
ATOM 899 C CA . ASN A 1 140 ? -19.191 -5.206 48.706 1.00 25.05 121 ASN A CA 1
ATOM 900 C C . ASN A 1 140 ? -17.798 -4.717 49.080 1.00 16.26 121 ASN A C 1
ATOM 901 O O . ASN A 1 140 ? -17.612 -3.556 49.434 1.00 21.53 121 ASN A O 1
ATOM 906 N N . ARG A 1 141 ? -16.826 -5.615 48.988 1.00 17.55 122 ARG A N 1
ATOM 907 C CA A ARG A 1 141 ? -15.464 -5.316 49.407 0.43 15.55 122 ARG A CA 1
ATOM 908 C CA B ARG A 1 141 ? -15.461 -5.325 49.412 0.57 15.12 122 ARG A CA 1
ATOM 909 C C . ARG A 1 141 ? -14.805 -4.286 48.510 1.00 21.23 122 ARG A C 1
ATOM 910 O O . ARG A 1 141 ? -14.112 -3.390 48.988 1.00 17.78 122 ARG A O 1
ATOM 925 N N . VAL A 1 142 ? -15.025 -4.416 47.203 1.00 16.46 123 VAL A N 1
ATOM 926 C CA . VAL A 1 142 ? -14.417 -3.491 46.254 1.00 17.49 123 VAL A CA 1
ATOM 927 C C . VAL A 1 142 ? -14.927 -2.071 46.451 1.00 18.61 123 VAL A C 1
ATOM 928 O O . VAL A 1 142 ? -14.154 -1.121 46.393 1.00 24.41 123 VAL A O 1
ATOM 932 N N . GLN A 1 143 ? -16.224 -1.930 46.697 1.00 16.94 124 GLN A N 1
ATOM 933 C CA . GLN A 1 143 ? -16.788 -0.615 46.976 1.00 22.39 124 GLN A CA 1
ATOM 934 C C . GLN A 1 143 ? -16.164 -0.031 48.244 1.00 23.87 124 GLN A C 1
ATOM 935 O O . GLN A 1 143 ? -15.842 1.156 48.297 1.00 25.69 124 GLN A O 1
ATOM 941 N N . ALA A 1 144 ? -15.987 -0.871 49.260 1.00 20.14 125 ALA A N 1
ATOM 942 C CA . ALA A 1 144 ? -15.343 -0.445 50.501 1.00 21.53 125 ALA A CA 1
ATOM 943 C C . ALA A 1 144 ? -13.896 -0.031 50.245 1.00 27.85 125 ALA A C 1
ATOM 944 O O . ALA A 1 144 ? -13.423 0.984 50.766 1.00 25.76 125 ALA A O 1
ATOM 946 N N . LEU A 1 145 ? -13.198 -0.817 49.432 1.00 28.00 126 LEU A N 1
ATOM 947 C CA . LEU A 1 145 ? -11.796 -0.550 49.126 1.00 25.51 126 LEU A CA 1
ATOM 948 C C . LEU A 1 145 ? -11.622 0.824 48.486 1.00 26.50 126 LEU A C 1
ATOM 949 O O . LEU A 1 145 ? -10.728 1.582 48.870 1.00 23.92 126 LEU A O 1
ATOM 954 N N . LEU A 1 146 ? -12.488 1.135 47.524 1.00 20.68 127 LEU A N 1
ATOM 955 C CA . LEU A 1 146 ? -12.420 2.396 46.778 1.00 23.83 127 LEU A CA 1
ATOM 956 C C . LEU A 1 146 ? -12.962 3.586 47.570 1.00 31.70 127 LEU A C 1
ATOM 957 O O . LEU A 1 146 ? -12.865 4.730 47.124 1.00 36.91 127 LEU A O 1
ATOM 962 N N . ALA A 1 147 ? -13.533 3.314 48.739 1.00 26.59 128 ALA A N 1
ATOM 963 C CA . ALA A 1 147 ? -14.101 4.362 49.581 1.00 32.37 128 ALA A CA 1
ATOM 964 C C . ALA A 1 147 ? -13.079 4.873 50.591 1.00 32.09 128 ALA A C 1
ATOM 965 O O . ALA A 1 147 ? -12.311 4.092 51.154 1.00 37.58 128 ALA A O 1
ATOM 967 N N . MET B 1 20 ? -11.096 -5.809 18.333 1.00 34.11 1 MET B N 1
ATOM 968 C CA . MET B 1 20 ? -10.066 -5.172 19.151 1.00 31.02 1 MET B CA 1
ATOM 969 C C . MET B 1 20 ? -10.517 -5.034 20.604 1.00 24.10 1 MET B C 1
ATOM 970 O O . MET B 1 20 ? -11.010 -3.981 21.008 1.00 29.09 1 MET B O 1
ATOM 975 N N . LYS B 1 21 ? -10.346 -6.092 21.390 1.00 29.82 2 LYS B N 1
ATOM 976 C CA . LYS B 1 21 ? -10.811 -6.081 22.776 1.00 22.95 2 LYS B CA 1
ATOM 977 C C . LYS B 1 21 ? -9.673 -6.054 23.785 1.00 19.48 2 LYS B C 1
ATOM 978 O O . LYS B 1 21 ? -9.897 -5.850 24.979 1.00 17.93 2 LYS B O 1
ATOM 984 N N . SER B 1 22 ? -8.453 -6.263 23.306 1.00 16.18 3 SER B N 1
ATOM 985 C CA . SER B 1 22 ? -7.275 -6.175 24.163 1.00 17.83 3 SER B CA 1
ATOM 986 C C . SER B 1 22 ? -6.094 -5.583 23.388 1.00 12.74 3 SER B C 1
ATOM 987 O O . SER B 1 22 ? -5.921 -5.838 2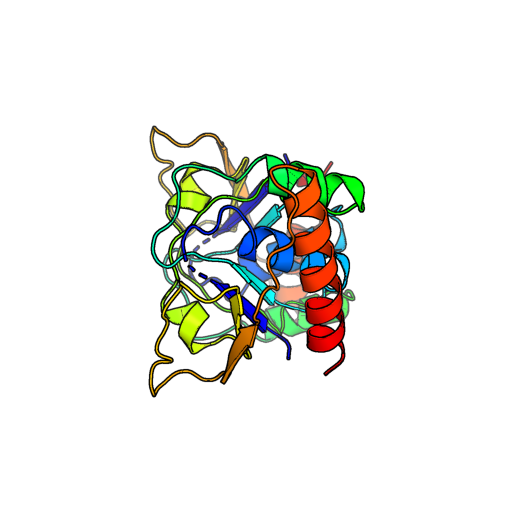2.193 1.00 15.48 3 SER B O 1
ATOM 990 N N . VAL B 1 23 ? -5.291 -4.790 24.086 1.00 12.10 4 VAL B N 1
ATOM 991 C CA . VAL B 1 23 ? -4.147 -4.120 23.484 1.00 8.17 4 VAL B CA 1
ATOM 992 C C . VAL B 1 23 ? -2.980 -4.046 24.462 1.00 15.88 4 VAL B C 1
ATOM 993 O O . VAL B 1 23 ? -3.159 -3.787 25.659 1.00 15.16 4 VAL B O 1
ATOM 997 N N . LEU B 1 24 ? -1.791 -4.315 23.936 1.00 9.75 5 LEU B N 1
ATOM 998 C CA . LEU B 1 24 ? -0.541 -4.116 24.648 1.00 9.34 5 LEU B CA 1
ATOM 999 C C . LEU B 1 24 ? 0.217 -3.002 23.946 1.00 12.48 5 LEU B C 1
ATOM 1000 O O . LEU B 1 24 ? 0.653 -3.189 22.802 1.00 10.22 5 LEU B O 1
ATOM 1005 N N . PHE B 1 25 ? 0.344 -1.849 24.607 1.00 10.04 6 PHE B N 1
ATOM 1006 C CA . PHE B 1 25 ? 1.159 -0.733 24.086 1.00 11.58 6 PHE B CA 1
ATOM 1007 C C . PHE B 1 25 ? 2.613 -0.878 24.509 1.00 13.34 6 PHE B C 1
ATOM 1008 O O . PHE B 1 25 ? 2.907 -1.051 25.689 1.00 13.37 6 PHE B O 1
ATOM 1016 N N . VAL B 1 26 ? 3.519 -0.779 23.542 1.00 11.82 7 VAL B N 1
ATOM 1017 C CA . VAL B 1 26 ? 4.927 -1.038 23.777 1.00 10.00 7 VAL B CA 1
ATOM 1018 C C . VAL B 1 26 ? 5.812 0.062 23.204 1.00 12.76 7 VAL B C 1
ATOM 1019 O O . VAL B 1 26 ? 5.580 0.553 22.093 1.00 13.70 7 VAL B O 1
ATOM 1032 N N . VAL B 1 28 ? 10.285 1.503 24.116 1.00 14.44 9 VAL B N 1
ATOM 1033 C CA . VAL B 1 28 ? 11.499 1.050 24.808 1.00 14.02 9 VAL B CA 1
ATOM 1034 C C . VAL B 1 28 ? 11.393 1.105 26.339 1.00 18.42 9 VAL B C 1
ATOM 1035 O O . VAL B 1 28 ? 11.426 0.066 26.999 1.00 18.74 9 VAL B O 1
ATOM 1039 N N . GLY B 1 29 ? 11.240 2.302 26.898 1.00 15.93 10 GLY B N 1
ATOM 1040 C CA . GLY B 1 29 ? 11.298 2.480 28.342 1.00 19.15 10 GLY B CA 1
ATOM 1041 C C . GLY B 1 29 ? 10.038 2.259 29.166 1.00 15.87 10 GLY B C 1
ATOM 1042 O O . GLY B 1 29 ? 10.111 2.119 30.392 1.00 16.47 10 GLY B O 1
ATOM 1043 N N . ASN B 1 30 ? 8.885 2.235 28.505 1.00 17.18 11 ASN B N 1
ATOM 1044 C CA . ASN B 1 30 ? 7.591 2.185 29.183 1.00 16.09 11 ASN B CA 1
ATOM 1045 C C . ASN B 1 30 ? 7.447 3.231 30.296 1.00 16.67 11 ASN B C 1
ATOM 1046 O O . ASN B 1 30 ? 6.840 2.975 31.340 1.00 12.82 11 ASN B O 1
ATOM 1051 N N . GLY B 1 31 ? 8.003 4.409 30.057 1.00 17.03 12 GLY B N 1
ATOM 1052 C CA . GLY B 1 31 ? 7.835 5.530 30.966 1.00 14.63 12 GLY B CA 1
ATOM 1053 C C . GLY B 1 31 ? 7.026 6.642 30.334 1.00 15.00 12 GLY B C 1
ATOM 1054 O O . GLY B 1 31 ? 6.396 7.442 31.039 1.00 17.06 12 GLY B O 1
ATOM 1055 N N . GLY B 1 32 ? 7.038 6.680 29.000 1.00 15.06 13 GLY B N 1
ATOM 1056 C CA . GLY B 1 32 ? 6.456 7.780 28.246 1.00 16.29 13 GLY B CA 1
ATOM 1057 C C . GLY B 1 32 ? 5.288 7.443 27.332 1.00 16.30 13 GLY B C 1
ATOM 1058 O O . GLY B 1 32 ? 4.152 7.352 27.785 1.00 13.95 13 GLY B O 1
ATOM 1059 N N . LYS B 1 33 ? 5.570 7.278 26.041 1.00 11.54 14 LYS B N 1
ATOM 1060 C CA . LYS B 1 33 ? 4.526 7.136 25.017 1.00 7.65 14 LYS B CA 1
ATOM 1061 C C . LYS B 1 33 ? 3.539 5.986 25.268 1.00 11.33 14 LYS B C 1
ATOM 1062 O O . LYS B 1 33 ? 2.319 6.150 25.112 1.00 9.65 14 LYS B O 1
ATOM 1068 N N . SER B 1 34 ? 4.060 4.825 25.653 1.00 11.61 15 SER B N 1
ATOM 1069 C CA . SER B 1 34 ? 3.205 3.656 25.879 1.00 15.28 15 SER B CA 1
ATOM 1070 C C . SER B 1 34 ? 2.292 3.821 27.107 1.00 15.86 15 SER B C 1
ATOM 1071 O O . SER B 1 34 ? 1.150 3.347 27.111 1.00 13.51 15 SER B O 1
ATOM 1074 N N . GLN B 1 35 ? 2.799 4.482 28.146 1.00 14.41 16 GLN B N 1
ATOM 1075 C CA . GLN B 1 35 ? 1.973 4.848 29.297 1.00 12.70 16 GLN B CA 1
ATOM 1076 C C . GLN B 1 35 ? 0.885 5.826 28.880 1.00 13.32 16 GLN B C 1
ATOM 1077 O O . GLN B 1 35 ? -0.271 5.703 29.276 1.00 14.46 16 GLN B O 1
ATOM 1083 N N . MET B 1 36 ? 1.258 6.807 28.070 1.00 12.68 17 MET B N 1
ATOM 1084 C CA . MET B 1 36 ? 0.291 7.784 27.614 1.00 13.43 17 MET B CA 1
ATOM 1085 C C . MET B 1 36 ? -0.795 7.110 26.794 1.00 13.17 17 MET B C 1
ATOM 1086 O O . MET B 1 36 ? -1.970 7.400 26.966 1.00 11.84 17 MET B O 1
ATOM 1091 N N . ALA B 1 37 ? -0.395 6.207 25.903 1.00 12.10 18 ALA B N 1
ATOM 1092 C CA . ALA B 1 37 ? -1.343 5.575 25.004 1.00 8.31 18 ALA B CA 1
ATOM 1093 C C . ALA B 1 37 ? -2.301 4.713 25.837 1.00 10.73 18 ALA B C 1
ATOM 1094 O O . ALA B 1 37 ? -3.500 4.712 25.596 1.00 14.60 18 ALA B O 1
ATOM 1096 N N . ALA B 1 38 ? -1.764 4.009 26.831 1.00 10.41 19 ALA B N 1
ATOM 1097 C CA . ALA B 1 38 ? -2.606 3.195 27.706 1.00 11.15 19 ALA B CA 1
ATOM 1098 C C . ALA B 1 38 ? -3.574 4.084 28.495 1.00 13.73 19 ALA B C 1
ATOM 1099 O O . ALA B 1 38 ? -4.764 3.787 28.572 1.00 14.48 19 ALA B O 1
ATOM 1101 N N . ALA B 1 39 ? -3.070 5.180 29.063 1.00 14.63 20 ALA B N 1
ATOM 1102 C CA . ALA B 1 39 ? -3.921 6.094 29.831 1.00 12.01 20 ALA B CA 1
ATOM 1103 C C . ALA B 1 39 ? -5.014 6.713 28.948 1.00 15.75 20 ALA B C 1
ATOM 1104 O O . ALA B 1 39 ? -6.164 6.844 29.367 1.00 19.02 20 ALA B O 1
ATOM 1106 N N . LEU B 1 40 ? -4.661 7.083 27.720 1.00 16.34 21 LEU B N 1
ATOM 1107 C CA . LEU B 1 40 ? -5.648 7.633 26.806 1.00 12.16 21 LEU B CA 1
ATOM 1108 C C . LEU B 1 40 ? -6.709 6.579 26.461 1.00 15.25 21 LEU B C 1
ATOM 1109 O O . LEU B 1 40 ? -7.900 6.884 26.408 1.00 16.59 21 LEU B O 1
ATOM 1114 N N . ALA B 1 41 ? -6.275 5.342 26.237 1.00 19.23 22 ALA B N 1
ATOM 1115 C CA . ALA B 1 41 ? -7.205 4.258 25.926 1.00 17.92 22 ALA B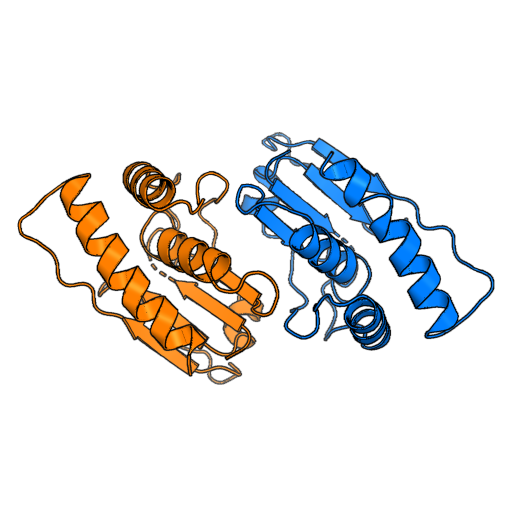 CA 1
ATOM 1116 C C . ALA B 1 41 ? -8.103 3.917 27.120 1.00 20.76 22 ALA B C 1
ATOM 1117 O O . ALA B 1 41 ? -9.273 3.573 26.938 1.00 24.51 22 ALA B O 1
ATOM 1119 N N . GLN B 1 42 ? -7.557 4.005 28.331 1.00 16.72 23 GLN B N 1
ATOM 1120 C CA . GLN B 1 42 ? -8.343 3.748 29.541 1.00 20.12 23 GLN B CA 1
ATOM 1121 C C . GLN B 1 42 ? -9.414 4.814 29.640 1.00 27.68 23 GLN B C 1
ATOM 1122 O O . GLN B 1 42 ? -10.567 4.537 29.970 1.00 29.57 23 GLN B O 1
ATOM 1128 N N . LYS B 1 43 ? -9.008 6.042 29.340 1.00 29.94 24 LYS B N 1
ATOM 1129 C CA . LYS B 1 43 ? -9.903 7.185 29.281 1.00 37.29 24 LYS B CA 1
ATOM 1130 C C . LYS B 1 43 ? -11.131 6.870 28.430 1.00 34.51 24 LYS B C 1
ATOM 1131 O O . LYS B 1 43 ? -12.259 7.135 28.840 1.00 42.61 24 LYS B O 1
ATOM 1137 N N . TYR B 1 44 ? -10.903 6.330 27.258 1.00 24.18 25 TYR B N 1
ATOM 1138 C CA . TYR B 1 44 ? -12.003 6.093 26.338 1.00 28.06 25 TYR B CA 1
ATOM 1139 C C . TYR B 1 44 ? -12.661 4.731 26.444 1.00 28.78 25 TYR B C 1
ATOM 1140 O O . TYR B 1 44 ? -13.710 4.562 25.925 1.00 34.21 25 TYR B O 1
ATOM 1149 N N . ALA B 1 45 ? -12.032 3.778 27.105 1.00 33.01 26 ALA B N 1
ATOM 1150 C CA . ALA B 1 45 ? -12.449 2.386 27.006 1.00 36.20 26 ALA B CA 1
ATOM 1151 C C . ALA B 1 45 ? -12.077 1.438 28.174 1.00 34.20 26 ALA B C 1
ATOM 1152 O O . ALA B 1 45 ? -12.026 0.257 27.981 1.00 34.95 26 ALA B O 1
ATOM 1154 N N . SER B 1 46 ? -11.834 1.960 29.368 1.00 18.17 27 SER B N 1
ATOM 1155 C CA . SER B 1 46 ? -11.385 1.113 30.460 1.00 25.77 27 SER B CA 1
ATOM 1156 C C . SER B 1 46 ? -12.281 -0.112 30.737 1.00 37.53 27 SER B C 1
ATOM 1157 O O . SER B 1 46 ? -11.797 -1.154 31.174 1.00 36.96 27 SER B O 1
ATOM 1160 N N . ASP B 1 47 ? -13.576 0.039 30.499 1.00 36.10 28 ASP B N 1
ATOM 1161 C CA . ASP B 1 47 ? -14.526 -0.978 30.946 1.00 34.58 28 ASP B CA 1
ATOM 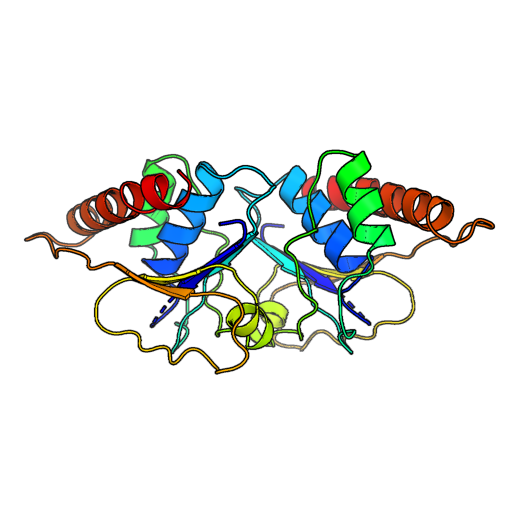1162 C C . ASP B 1 47 ? -14.746 -2.130 29.965 1.00 35.20 28 ASP B C 1
ATOM 1163 O O . ASP B 1 47 ? -15.143 -3.222 30.365 1.00 40.85 28 ASP B O 1
ATOM 1168 N N . SER B 1 48 ? -14.487 -1.904 28.685 1.00 31.46 29 SER B N 1
ATOM 1169 C CA . SER B 1 48 ? -14.690 -2.967 27.705 1.00 26.99 29 SER B CA 1
ATOM 1170 C C . SER B 1 48 ? -13.384 -3.475 27.087 1.00 24.57 29 SER B C 1
ATOM 1171 O O . SER B 1 48 ? -13.352 -4.552 26.488 1.00 38.86 29 SER B O 1
ATOM 1174 N N . VAL B 1 49 ? -12.304 -2.721 27.239 1.00 27.81 30 VAL B N 1
ATOM 1175 C CA . VAL B 1 49 ? -11.043 -3.134 26.636 1.00 15.22 30 VAL B CA 1
ATOM 1176 C C . VAL B 1 49 ? -9.965 -3.443 27.667 1.00 17.18 30 VAL B C 1
ATOM 1177 O O . VAL B 1 49 ? -9.829 -2.751 28.674 1.00 17.71 30 VAL B O 1
ATOM 1181 N N . GLU B 1 50 ? -9.212 -4.506 27.408 1.00 13.42 31 GLU B N 1
ATOM 1182 C CA . GLU B 1 50 ? -8.150 -4.931 28.303 1.00 17.20 31 GLU B CA 1
ATOM 1183 C C . GLU B 1 50 ? -6.884 -4.223 27.848 1.00 17.82 31 GLU B C 1
ATOM 1184 O O . GLU B 1 50 ? -6.379 -4.458 26.741 1.00 20.06 31 GLU B O 1
ATOM 1190 N N . ILE B 1 51 ? -6.392 -3.337 28.700 1.00 16.44 32 ILE B N 1
ATOM 1191 C CA . ILE B 1 51 ? -5.340 -2.407 28.293 1.00 15.81 32 ILE B CA 1
ATOM 1192 C C . ILE B 1 51 ? -4.104 -2.616 29.140 1.00 18.11 32 ILE B C 1
ATOM 1193 O O . ILE B 1 51 ? -4.165 -2.549 30.378 1.00 13.28 32 ILE B O 1
ATOM 1198 N N . HIS B 1 52 ? -2.995 -2.888 28.457 1.00 11.43 33 HIS B N 1
ATOM 1199 C CA . HIS B 1 52 ? -1.691 -3.058 29.078 1.00 14.38 33 HIS B CA 1
ATOM 1200 C C . HIS B 1 52 ? -0.630 -2.210 28.397 1.00 12.79 33 HIS B C 1
ATOM 1201 O O . HIS B 1 52 ? -0.801 -1.780 27.266 1.00 15.72 33 HIS B O 1
ATOM 1208 N N . SER B 1 53 ? 0.475 -1.987 29.094 1.00 14.46 34 SER B N 1
ATOM 1209 C CA . SER B 1 53 ? 1.632 -1.359 28.477 1.00 13.52 34 SER B CA 1
ATOM 1210 C C . SER B 1 53 ? 2.882 -2.021 29.038 1.00 14.86 34 SER B C 1
ATOM 1211 O O . SER B 1 53 ? 2.854 -2.573 30.136 1.00 14.94 34 SER B O 1
ATOM 1214 N N . ALA B 1 54 ? 3.971 -1.968 28.280 1.00 14.30 35 ALA B N 1
ATOM 1215 C CA . ALA B 1 54 ? 5.248 -2.529 28.705 1.00 9.88 35 ALA B CA 1
ATOM 1216 C C . ALA B 1 54 ? 6.389 -1.948 27.866 1.00 13.01 35 ALA B C 1
ATOM 1217 O O . ALA B 1 54 ? 6.158 -1.210 26.903 1.00 14.28 35 ALA B O 1
ATOM 1219 N N . GLY B 1 55 ? 7.618 -2.285 28.240 1.00 16.03 36 GLY B N 1
ATOM 1220 C CA . GLY B 1 55 ? 8.799 -1.717 27.615 1.00 14.68 36 GLY B CA 1
ATOM 1221 C C . GLY B 1 55 ? 9.813 -2.796 27.308 1.00 17.23 36 GLY B C 1
ATOM 1222 O O . GLY B 1 55 ? 9.974 -3.745 28.081 1.00 17.63 36 GLY B O 1
ATOM 1223 N N . THR B 1 56 ? 10.491 -2.665 26.173 1.00 12.73 37 THR B N 1
ATOM 1224 C CA . THR B 1 56 ? 11.520 -3.624 25.784 1.00 19.57 37 THR B CA 1
ATOM 1225 C C . THR B 1 56 ? 12.756 -3.485 26.670 1.00 18.17 37 THR B C 1
ATOM 1226 O O . THR B 1 56 ? 13.501 -4.445 26.868 1.00 18.95 37 THR B O 1
ATOM 1230 N N . LYS B 1 57 ? 12.968 -2.273 27.175 1.00 15.93 38 LYS B N 1
ATOM 1231 C CA . LYS B 1 57 ? 14.045 -1.981 28.123 1.00 18.25 38 LYS B CA 1
ATOM 1232 C C . LYS B 1 57 ? 13.544 -0.966 29.155 1.00 17.23 38 LYS B C 1
ATOM 1233 O O . LYS B 1 57 ? 13.882 0.207 29.085 1.00 17.73 38 LYS B O 1
ATOM 1239 N N . PRO B 1 58 ? 12.722 -1.413 30.117 1.00 17.05 39 PRO B N 1
ATOM 1240 C CA . PRO B 1 58 ? 12.022 -0.479 31.018 1.00 13.22 39 PRO B CA 1
ATOM 1241 C C . PRO B 1 58 ? 12.927 0.545 31.725 1.00 19.25 39 PRO B C 1
ATOM 1242 O O . PRO B 1 58 ? 14.013 0.205 32.194 1.00 20.38 39 PRO B O 1
ATOM 1246 N N . ALA B 1 59 ? 12.469 1.791 31.794 1.00 22.39 40 ALA B N 1
ATOM 1247 C CA . ALA B 1 59 ? 13.246 2.868 32.407 1.00 21.51 40 ALA B CA 1
ATOM 1248 C C . ALA B 1 59 ? 13.162 2.776 33.925 1.00 28.75 40 ALA B C 1
ATOM 1249 O O . ALA B 1 59 ? 12.442 1.938 34.456 1.00 24.89 40 ALA B O 1
ATOM 1251 N N . GLN B 1 60 ? 13.890 3.642 34.623 1.00 26.63 41 GLN B N 1
ATOM 1252 C CA . GLN B 1 60 ? 13.918 3.569 36.082 1.00 24.98 41 GLN B CA 1
ATOM 1253 C C . GLN B 1 60 ? 12.776 4.329 36.758 1.00 32.74 41 GLN B C 1
ATOM 1254 O O . GLN B 1 60 ? 12.710 4.396 37.988 1.00 42.17 41 GLN B O 1
ATOM 1260 N N . GLY B 1 61 ? 11.871 4.883 35.956 1.00 26.55 42 GLY B N 1
ATOM 1261 C CA . GLY B 1 61 ? 10.690 5.551 36.479 1.00 19.35 42 GLY B CA 1
ATOM 1262 C C . GLY B 1 61 ? 9.822 6.106 35.364 1.00 16.35 42 GLY B C 1
ATOM 1263 O O . GLY B 1 61 ? 10.190 6.024 34.191 1.00 18.98 42 GLY B O 1
ATOM 1264 N N . LEU B 1 62 ? 8.682 6.688 35.726 1.00 15.95 43 LEU B N 1
ATOM 1265 C CA . LEU B 1 62 ? 7.803 7.293 34.729 1.00 22.61 43 LEU B CA 1
ATOM 1266 C C . LEU B 1 62 ? 8.399 8.596 34.229 1.00 20.22 43 LEU B C 1
ATOM 1267 O O . LEU B 1 62 ? 9.077 9.313 34.971 1.00 15.63 43 LEU B O 1
ATOM 1272 N N . ASN B 1 63 ? 8.128 8.906 32.972 1.00 13.48 44 ASN B N 1
ATOM 1273 C CA . ASN B 1 63 ? 8.469 10.207 32.428 1.00 10.11 44 ASN B CA 1
ATOM 1274 C C . ASN B 1 63 ? 7.488 11.218 33.004 1.00 12.80 44 ASN B C 1
ATOM 1275 O O . ASN B 1 63 ? 6.305 11.192 32.676 1.00 15.27 44 ASN B O 1
ATOM 1280 N N . GLN B 1 64 ? 7.962 12.095 33.888 1.00 16.01 45 GLN B N 1
ATOM 1281 C CA . GLN B 1 64 ? 7.044 13.017 34.559 1.00 12.08 45 GLN B CA 1
ATOM 1282 C C . GLN B 1 64 ? 6.450 14.099 33.653 1.00 11.68 45 GLN B C 1
ATOM 1283 O O . GLN B 1 64 ? 5.397 14.659 33.959 1.00 14.07 45 GLN B O 1
ATOM 1289 N N . LEU B 1 65 ? 7.129 14.397 32.545 1.00 8.68 46 LEU B N 1
ATOM 1290 C CA . LEU B 1 65 ? 6.548 15.240 31.495 1.00 11.76 46 LEU B CA 1
ATOM 1291 C C . LEU B 1 65 ? 5.336 14.557 30.866 1.00 15.14 46 LEU B C 1
ATOM 1292 O O . LEU B 1 65 ? 4.293 15.174 30.657 1.00 12.68 46 LEU B O 1
ATOM 1297 N N . SER B 1 66 ? 5.487 13.280 30.539 1.00 10.61 47 SER B N 1
ATOM 1298 C CA . SER B 1 66 ? 4.342 12.486 30.120 1.00 13.66 47 SER B CA 1
ATOM 1299 C C . SER B 1 66 ? 3.182 12.528 31.114 1.00 13.88 47 SER B C 1
ATOM 1300 O O . SER B 1 66 ? 2.039 12.788 30.727 1.00 11.94 47 SER B O 1
ATOM 1303 N N . VAL B 1 67 ? 3.477 12.283 32.391 1.00 13.91 48 VAL B N 1
ATOM 1304 C CA . VAL B 1 67 ? 2.443 12.266 33.424 1.00 10.97 48 VAL B CA 1
ATOM 1305 C C . VAL B 1 67 ? 1.672 13.576 33.414 1.00 15.97 48 VAL B C 1
ATOM 1306 O O . VAL B 1 67 ? 0.439 13.579 33.456 1.00 19.02 48 VAL B O 1
ATOM 1310 N N . GLU B 1 68 ? 2.407 14.689 33.333 1.00 14.91 49 GLU B N 1
ATOM 1311 C CA . GLU B 1 68 ? 1.793 16.013 33.374 1.00 10.58 49 GLU B CA 1
ATOM 1312 C C . GLU B 1 68 ? 0.962 16.284 32.124 1.00 8.90 49 GLU B C 1
ATOM 1313 O O . GLU B 1 68 ? -0.116 16.868 32.209 1.00 17.14 49 GLU B O 1
ATOM 1319 N N . SER B 1 69 ? 1.462 15.861 30.965 1.00 10.71 50 SER B N 1
ATOM 1320 C CA . SER B 1 69 ? 0.703 16.075 29.736 1.00 9.42 50 SER B CA 1
ATOM 1321 C C . SER B 1 69 ? -0.599 15.288 29.805 1.00 12.39 50 SER B C 1
ATOM 1322 O O . SER B 1 69 ? -1.644 15.750 29.352 1.00 13.49 50 SER B O 1
ATOM 1325 N N . ILE B 1 70 ? -0.548 14.107 30.410 1.00 10.99 51 ILE B N 1
ATOM 1326 C CA . ILE B 1 70 ? -1.764 13.305 30.555 1.00 12.62 51 ILE B CA 1
ATOM 1327 C C . ILE B 1 70 ? -2.760 13.965 31.518 1.00 15.48 51 ILE B C 1
ATOM 1328 O O . ILE B 1 70 ? -3.953 14.066 31.217 1.00 16.68 51 ILE B O 1
ATOM 1333 N N . ALA B 1 71 ? -2.268 14.436 32.661 1.00 14.16 52 ALA B N 1
ATOM 1334 C CA . ALA B 1 71 ? -3.114 15.164 33.599 1.00 20.52 52 ALA B CA 1
ATOM 1335 C C . ALA B 1 71 ? -3.810 16.367 32.951 1.00 17.45 52 ALA B C 1
ATOM 1336 O O . ALA B 1 71 ? -4.959 16.662 33.272 1.00 19.46 52 ALA B O 1
ATOM 1338 N N . GLU B 1 72 ? -3.122 17.054 32.040 1.00 17.37 53 GLU B N 1
ATOM 1339 C CA . GLU B 1 72 ? -3.665 18.262 31.435 1.00 16.84 53 GLU B CA 1
ATOM 1340 C C . GLU B 1 72 ? -4.986 17.975 30.710 1.00 18.88 53 GLU B C 1
ATOM 1341 O O . GLU B 1 72 ? -5.897 18.805 30.715 1.00 17.64 53 GLU B O 1
ATOM 1347 N N . VAL B 1 73 ? -5.080 16.798 30.098 1.00 24.70 54 VAL B N 1
ATOM 1348 C CA . VAL B 1 73 ? -6.262 16.437 29.311 1.00 28.62 54 VAL B CA 1
ATOM 1349 C C . VAL B 1 73 ? -7.311 15.629 30.084 1.00 32.86 54 VAL B C 1
ATOM 1350 O O . VAL B 1 73 ? -8.262 15.108 29.494 1.00 32.97 54 VAL B O 1
ATOM 1354 N N . GLY B 1 74 ? -7.131 15.514 31.397 1.00 27.40 55 GLY B N 1
ATOM 1355 C CA . GLY B 1 74 ? -8.123 14.883 32.250 1.00 28.01 55 GLY B CA 1
ATOM 1356 C C . GLY B 1 74 ? -7.983 13.381 32.399 1.00 27.26 55 GLY B C 1
ATOM 1357 O O . GLY B 1 74 ? -8.876 12.723 32.930 1.00 27.54 55 GLY B O 1
ATOM 1358 N N . ALA B 1 75 ? -6.866 12.834 31.928 1.00 19.12 56 ALA B N 1
ATOM 1359 C CA . ALA B 1 75 ? -6.592 11.408 32.068 1.00 18.15 56 ALA B CA 1
ATOM 1360 C C . ALA B 1 75 ? -5.574 11.231 33.193 1.00 15.75 56 ALA B C 1
ATOM 1361 O O . ALA B 1 75 ? -5.202 12.206 33.837 1.00 18.80 56 ALA B O 1
ATOM 1363 N N . ASP B 1 76 ? -5.136 10.001 33.438 1.00 22.67 57 ASP B N 1
ATOM 1364 C CA . ASP B 1 76 ? -4.206 9.757 34.539 1.00 21.75 57 ASP B CA 1
ATOM 1365 C C . ASP B 1 76 ? -3.287 8.575 34.269 1.00 21.49 57 ASP B C 1
ATOM 1366 O O . ASP B 1 76 ? -3.748 7.449 34.081 1.00 19.89 57 ASP B O 1
ATOM 1371 N N . MET B 1 77 ? -1.985 8.840 34.248 1.00 12.18 58 MET B N 1
ATOM 1372 C CA . MET B 1 77 ? -0.986 7.780 34.156 1.00 14.49 58 MET B CA 1
ATOM 1373 C C . MET B 1 77 ? -0.043 7.851 35.351 1.00 13.67 58 MET B C 1
ATOM 1374 O O . MET B 1 77 ? 0.993 7.196 35.359 1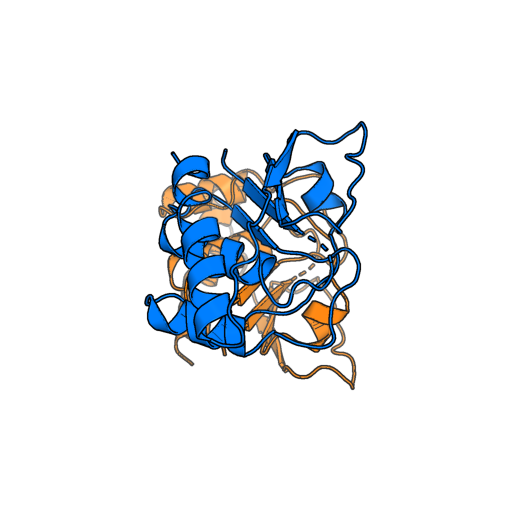.00 12.97 58 MET B O 1
ATOM 1379 N N . SER B 1 78 ? -0.392 8.665 36.347 1.00 19.34 59 SER B N 1
ATOM 1380 C CA . SER B 1 78 ? 0.540 8.954 37.444 1.00 14.68 59 SER B CA 1
ATOM 1381 C C . SER B 1 78 ? 0.815 7.745 38.333 1.00 15.06 59 SER B C 1
ATOM 1382 O O . SER B 1 78 ? 1.825 7.715 39.037 1.00 14.30 59 SER B O 1
ATOM 1385 N N . GLN B 1 79 ? -0.077 6.755 38.301 1.00 18.09 60 GLN B N 1
ATOM 1386 C CA . GLN B 1 79 ? 0.087 5.555 39.111 1.00 17.48 60 GLN B CA 1
ATOM 1387 C C . GLN B 1 79 ? 0.672 4.387 38.321 1.00 22.58 60 GLN B C 1
ATOM 1388 O O . GLN B 1 79 ? 0.722 3.255 38.818 1.00 16.63 60 GLN B O 1
ATOM 1394 N N . GLY B 1 80 ? 1.104 4.646 37.090 1.00 17.18 61 GLY B N 1
ATOM 1395 C CA . GLY B 1 80 ? 1.713 3.602 36.293 1.00 14.96 61 GLY B CA 1
ATOM 1396 C C . GLY B 1 80 ? 3.126 3.313 36.755 1.00 18.59 61 GLY B C 1
ATOM 1397 O O . GLY B 1 80 ? 3.656 3.998 37.624 1.00 18.64 61 GLY B O 1
ATOM 1398 N N . ILE B 1 81 ? 3.732 2.274 36.190 1.00 19.53 62 ILE B N 1
ATOM 1399 C CA . ILE B 1 81 ? 5.125 1.956 36.479 1.00 18.58 62 ILE B CA 1
ATOM 1400 C C . ILE B 1 81 ? 5.707 1.270 35.253 1.00 14.81 62 ILE B C 1
ATOM 1401 O O . ILE B 1 81 ? 4.997 0.521 34.578 1.00 13.96 62 ILE B O 1
ATOM 1406 N N . PRO B 1 82 ? 6.983 1.543 34.935 1.00 18.08 63 PRO B N 1
ATOM 1407 C CA . PRO B 1 82 ? 7.570 0.819 33.802 1.00 17.44 63 PRO B CA 1
ATOM 1408 C C . PRO B 1 82 ? 7.691 -0.652 34.161 1.00 19.80 63 PRO B C 1
ATOM 1409 O O . PRO B 1 82 ? 8.067 -0.996 35.284 1.00 18.49 63 PRO B O 1
ATOM 1413 N N . LYS B 1 83 ? 7.363 -1.514 33.212 1.00 12.69 64 LYS B N 1
ATOM 1414 C CA . LYS B 1 83 ? 7.348 -2.939 33.471 1.00 16.14 64 LYS B CA 1
ATOM 1415 C C . LYS B 1 83 ? 7.734 -3.679 32.199 1.00 16.80 64 LYS B C 1
ATOM 1416 O O . LYS B 1 83 ? 7.607 -3.146 31.096 1.00 17.20 64 LYS B O 1
ATOM 1422 N N . ALA B 1 84 ? 8.222 -4.899 32.366 1.00 9.67 65 ALA B N 1
ATOM 1423 C CA . ALA B 1 84 ? 8.652 -5.733 31.249 1.00 14.00 65 ALA B CA 1
ATOM 1424 C C . ALA B 1 84 ? 7.474 -6.351 30.507 1.00 16.45 65 ALA B C 1
ATOM 1425 O O . ALA B 1 84 ? 6.370 -6.479 31.050 1.00 18.91 65 ALA B O 1
ATOM 1427 N N . ILE B 1 85 ? 7.724 -6.765 29.272 1.00 14.24 66 ILE B N 1
ATOM 1428 C CA . ILE B 1 85 ? 6.698 -7.426 28.477 1.00 15.10 66 ILE B CA 1
ATOM 1429 C C . ILE B 1 85 ? 6.416 -8.818 29.034 1.00 12.00 66 ILE B C 1
ATOM 1430 O O . ILE B 1 85 ? 7.335 -9.617 29.246 1.00 17.04 66 ILE B O 1
ATOM 1435 N N . ASP B 1 86 ? 5.145 -9.068 29.314 1.00 14.16 67 ASP B N 1
ATOM 1436 C CA . ASP B 1 86 ? 4.665 -10.383 29.723 1.00 8.68 67 ASP B CA 1
ATOM 1437 C C . ASP B 1 86 ? 4.470 -11.198 28.443 1.00 13.50 67 ASP B C 1
ATOM 1438 O O . ASP B 1 86 ? 3.719 -10.785 27.555 1.00 13.87 67 ASP B O 1
ATOM 1443 N N . PRO B 1 87 ? 5.156 -12.347 28.338 1.00 20.90 68 PRO B N 1
ATOM 1444 C CA . PRO B 1 87 ? 5.152 -13.160 27.112 1.00 20.28 68 PRO B CA 1
ATOM 1445 C C . PRO B 1 87 ? 3.763 -13.675 26.752 1.00 21.05 68 PRO B C 1
ATOM 1446 O O . PRO B 1 87 ? 3.471 -13.866 25.574 1.00 14.76 68 PRO B O 1
ATOM 1450 N N . GLU B 1 88 ? 2.927 -13.909 27.756 1.00 16.60 69 GLU B N 1
ATOM 1451 C CA . GLU B 1 88 ? 1.575 -14.401 27.518 1.00 17.34 69 GLU B CA 1
ATOM 1452 C C . GLU B 1 88 ? 0.607 -13.305 27.109 1.00 16.58 69 GLU B C 1
ATOM 1453 O O . GLU B 1 88 ? -0.269 -13.523 26.262 1.00 15.66 69 GLU B O 1
ATOM 1459 N N . LEU B 1 89 ? 0.759 -12.126 27.708 1.00 17.18 70 LEU B N 1
ATOM 1460 C CA . LEU B 1 89 ? 0.001 -10.975 27.259 1.00 17.62 70 LEU B CA 1
ATOM 1461 C C . LEU B 1 89 ? 0.350 -10.724 25.806 1.00 15.62 70 LEU B C 1
ATOM 1462 O O . LEU B 1 89 ? -0.528 -10.500 24.985 1.00 16.71 70 LEU B O 1
ATOM 1467 N N . LEU B 1 90 ? 1.642 -10.774 25.502 1.00 15.64 71 LEU B N 1
ATOM 1468 C CA . LEU B 1 90 ? 2.120 -10.542 24.137 1.00 17.20 71 LEU B CA 1
ATOM 1469 C C . LEU B 1 90 ? 1.468 -11.502 23.131 1.00 13.34 71 LEU B C 1
ATOM 1470 O O . LEU B 1 90 ? 1.156 -11.122 21.997 1.00 16.56 71 LEU B O 1
ATOM 1475 N N . ARG B 1 91 ? 1.241 -12.740 23.557 1.00 12.36 72 ARG B N 1
ATOM 1476 C CA . ARG B 1 91 ? 0.721 -13.777 22.670 1.00 17.26 72 ARG B CA 1
ATOM 1477 C C . ARG B 1 91 ? -0.805 -13.869 22.666 1.00 17.23 72 ARG B C 1
ATOM 1478 O O . ARG B 1 91 ? -1.372 -14.627 21.890 1.00 17.78 72 ARG B O 1
ATOM 1486 N N . THR B 1 92 ? -1.462 -13.083 23.514 1.00 15.42 73 THR B N 1
ATOM 1487 C CA . THR B 1 92 ? -2.905 -13.184 23.685 1.00 10.21 73 THR B CA 1
ATOM 1488 C C . THR B 1 92 ? -3.708 -11.932 23.300 1.00 12.49 73 THR B C 1
ATOM 1489 O O . THR B 1 92 ? -4.842 -12.047 22.843 1.00 15.84 73 THR B O 1
ATOM 1493 N N . VAL B 1 93 ? -3.134 -10.742 23.478 1.00 14.73 74 VAL B N 1
ATOM 1494 C CA . VAL B 1 93 ? -3.849 -9.516 23.116 1.00 13.52 74 VAL B CA 1
ATOM 1495 C C . VAL B 1 93 ? -4.174 -9.478 21.611 1.00 12.75 74 VAL B C 1
ATOM 1496 O O . VAL B 1 93 ? -3.476 -10.087 20.794 1.00 14.25 74 VAL B O 1
ATOM 1500 N N . ASP B 1 94 ? -5.247 -8.780 21.258 1.00 13.70 75 ASP B N 1
ATOM 1501 C CA . ASP B 1 94 ? -5.653 -8.660 19.854 1.00 11.66 75 ASP B CA 1
ATOM 1502 C C . ASP B 1 94 ? -4.657 -7.798 19.087 1.00 14.25 75 ASP B C 1
ATOM 1503 O O . ASP B 1 94 ? -4.334 -8.082 17.926 1.00 13.23 75 ASP B O 1
ATOM 1508 N N . ARG B 1 95 ? -4.170 -6.743 19.733 1.00 10.88 76 ARG B N 1
ATOM 1509 C CA . ARG B 1 95 ? -3.203 -5.847 19.085 1.00 12.28 76 ARG B CA 1
ATOM 1510 C C . ARG B 1 95 ? -2.024 -5.563 19.996 1.00 16.43 76 ARG B C 1
ATOM 1511 O O . ARG B 1 95 ? -2.198 -5.237 21.168 1.00 15.47 76 ARG B O 1
ATOM 1519 N N . VAL B 1 96 ? -0.826 -5.693 19.442 1.00 12.86 77 VAL B N 1
ATOM 1520 C CA . VAL B 1 96 ? 0.375 -5.192 20.096 1.00 10.32 77 VAL B CA 1
ATOM 1521 C C . VAL B 1 96 ? 0.748 -3.948 19.303 1.00 16.09 77 VAL B C 1
ATOM 1522 O O . VAL B 1 96 ? 0.957 -4.010 18.085 1.00 17.80 77 VAL B O 1
ATOM 1526 N N . VAL B 1 97 ? 0.773 -2.809 19.983 1.00 11.25 78 VAL B N 1
ATOM 1527 C CA . VAL B 1 97 ? 1.010 -1.537 19.316 1.00 9.35 78 VAL B CA 1
ATOM 1528 C C . VAL B 1 97 ? 2.332 -0.955 19.786 1.00 14.05 78 VAL B C 1
ATOM 1529 O O . VAL B 1 97 ? 2.431 -0.501 20.916 1.00 12.44 78 VAL B O 1
ATOM 1533 N N . ILE B 1 98 ? 3.335 -0.965 18.911 1.00 16.32 79 ILE B N 1
ATOM 1534 C CA . ILE B 1 98 ? 4.607 -0.310 19.188 1.00 14.41 79 ILE B CA 1
ATOM 1535 C C . ILE B 1 98 ? 4.488 1.174 18.898 1.00 18.81 79 ILE B C 1
ATOM 1536 O O . ILE B 1 98 ? 3.960 1.570 17.853 1.00 14.62 79 ILE B O 1
ATOM 1541 N N . LEU B 1 99 ? 4.972 1.998 19.823 1.00 19.77 80 LEU B N 1
ATOM 1542 C CA . LEU B 1 99 ? 5.017 3.434 19.588 1.00 20.84 80 LEU B CA 1
ATOM 1543 C C . LEU B 1 99 ? 6.440 3.910 19.355 1.00 18.68 80 LEU B C 1
ATOM 1544 O O . LEU B 1 99 ? 7.333 3.660 20.169 1.00 15.61 80 LEU B O 1
ATOM 1549 N N . GLY B 1 100 ? 6.646 4.592 18.233 1.00 23.91 81 GLY B N 1
ATOM 1550 C CA . GLY B 1 100 ? 7.947 5.147 17.916 1.00 20.98 81 GLY B CA 1
ATOM 1551 C C . GLY B 1 100 ? 8.775 4.228 17.045 1.00 23.89 81 GLY B C 1
ATOM 1552 O O . GLY B 1 100 ? 8.369 3.112 16.729 1.00 17.28 81 GLY B O 1
ATOM 1553 N N . ASP B 1 101 ? 9.952 4.710 16.666 1.00 25.24 82 ASP B N 1
ATOM 1554 C CA . ASP B 1 101 ? 10.798 4.041 15.692 1.00 25.18 82 ASP B CA 1
ATOM 1555 C C . ASP B 1 101 ? 11.763 3.050 16.350 1.00 25.80 82 ASP B C 1
ATOM 1556 O O . ASP B 1 101 ? 12.278 2.145 15.692 1.00 25.18 82 ASP B O 1
ATOM 1561 N N . ASP B 1 102 ? 11.998 3.216 17.650 1.00 21.22 83 ASP B N 1
ATOM 1562 C CA . ASP B 1 102 ? 13.111 2.535 18.320 1.00 25.51 83 ASP B CA 1
ATOM 1563 C C . ASP B 1 102 ? 12.825 1.106 18.815 1.00 23.53 83 ASP B C 1
ATOM 1564 O O . ASP B 1 102 ? 13.615 0.194 18.569 1.00 25.63 83 ASP B O 1
ATOM 1569 N N . ALA B 1 103 ? 11.709 0.907 19.511 1.00 21.39 84 ALA B N 1
ATOM 1570 C CA . ALA B 1 103 ? 11.410 -0.400 20.080 1.00 18.47 84 ALA B CA 1
ATOM 1571 C C . ALA B 1 103 ? 11.228 -1.487 19.017 1.00 20.49 84 ALA B C 1
ATOM 1572 O O . ALA B 1 103 ? 10.509 -1.304 18.037 1.00 25.42 84 ALA B O 1
ATOM 1574 N N . GLN B 1 104 ? 11.887 -2.621 19.221 1.00 24.60 85 GLN B N 1
ATOM 1575 C CA . GLN B 1 104 ? 11.751 -3.750 18.313 1.00 24.16 85 GLN B CA 1
ATOM 1576 C C . GLN B 1 104 ? 11.066 -4.921 19.009 1.00 29.39 85 GLN B C 1
ATOM 1577 O O . GLN B 1 104 ? 11.518 -5.382 20.056 1.00 26.23 85 GLN B O 1
ATOM 1583 N N . VAL B 1 105 ? 9.964 -5.379 18.424 1.00 25.89 86 VAL B N 1
ATOM 1584 C CA . VAL B 1 105 ? 9.248 -6.549 18.910 1.00 28.48 86 VAL B CA 1
ATOM 1585 C C . VAL B 1 105 ? 8.867 -7.443 17.737 1.00 37.23 86 VAL B C 1
ATOM 1586 O O . VAL B 1 105 ? 8.144 -7.026 16.833 1.00 42.42 86 VAL B O 1
ATOM 1590 N N . ASP B 1 106 ? 9.370 -8.669 17.744 1.00 41.18 87 ASP B N 1
ATOM 1591 C CA . ASP B 1 106 ? 8.935 -9.655 16.769 1.00 44.49 87 ASP B CA 1
ATOM 1592 C C . ASP B 1 106 ? 7.781 -10.472 17.348 1.00 32.32 87 ASP B C 1
ATOM 1593 O O . ASP B 1 106 ? 7.917 -11.097 18.403 1.00 39.16 87 ASP B O 1
ATOM 1598 N N . MET B 1 107 ? 6.638 -10.437 16.666 1.00 28.13 88 MET B N 1
ATOM 1599 C CA . MET B 1 107 ? 5.470 -11.197 17.088 1.00 26.84 88 MET B CA 1
ATOM 1600 C C . MET B 1 107 ? 5.780 -12.674 17.029 1.00 25.15 88 MET B C 1
ATOM 1601 O O . MET B 1 107 ? 6.128 -13.193 15.968 1.00 23.14 88 MET B O 1
ATOM 1606 N N . PRO B 1 108 ? 5.651 -13.366 18.169 1.00 18.53 89 PRO B N 1
ATOM 1607 C CA . PRO B 1 108 ? 5.880 -14.804 18.093 1.00 19.49 89 PRO B CA 1
ATOM 1608 C C . PRO B 1 108 ? 4.912 -15.395 17.087 1.00 16.71 89 PRO B C 1
ATOM 1609 O O . PRO B 1 108 ? 3.794 -14.894 16.916 1.00 16.23 89 PRO B O 1
ATOM 1613 N N . GLU B 1 109 ? 5.361 -16.434 16.400 1.00 12.86 90 GLU B N 1
ATOM 1614 C CA . GLU B 1 109 ? 4.507 -17.161 15.473 1.00 21.16 90 GLU B CA 1
ATOM 1615 C C . GLU B 1 109 ? 3.206 -17.607 16.154 1.00 20.28 90 GLU B C 1
ATOM 1616 O O . GLU B 1 109 ? 2.150 -17.637 15.532 1.00 20.31 90 GLU B O 1
ATOM 1622 N N . SER B 1 110 ? 3.278 -17.925 17.442 1.00 16.71 91 SER B N 1
ATOM 1623 C CA . SER B 1 110 ? 2.113 -18.427 18.163 1.00 21.08 91 SER B CA 1
ATOM 1624 C C . SER B 1 110 ? 1.217 -17.320 18.730 1.00 20.66 91 SER B C 1
ATOM 1625 O O . SER B 1 110 ? 0.223 -17.601 19.392 1.00 16.73 91 SER B O 1
ATOM 1628 N N . ALA B 1 111 ? 1.563 -16.067 18.473 1.00 17.77 92 ALA B N 1
ATOM 1629 C CA . ALA B 1 111 ? 0.741 -14.961 18.953 1.00 14.90 92 ALA B CA 1
ATOM 1630 C C . ALA B 1 111 ? -0.614 -14.947 18.249 1.00 19.69 92 ALA B C 1
ATOM 1631 O O . ALA B 1 111 ? -0.709 -15.256 17.060 1.00 18.06 92 ALA B O 1
ATOM 1633 N N . GLN B 1 112 ? -1.655 -14.604 19.003 1.00 12.60 93 GLN B N 1
ATOM 1634 C CA . GLN B 1 112 ? -3.033 -14.614 18.522 1.00 20.04 93 GLN B CA 1
ATOM 1635 C C . GLN B 1 112 ? -3.383 -13.315 17.801 1.00 16.53 93 GLN B C 1
ATOM 1636 O O . GLN B 1 112 ? -4.197 -13.303 16.874 1.00 18.38 93 GLN B O 1
ATOM 1642 N N . GLY B 1 113 ? -2.758 -12.223 18.234 1.00 12.04 94 GLY B N 1
ATOM 1643 C CA . GLY B 1 113 ? -3.091 -10.903 17.747 1.00 11.92 94 GLY B CA 1
ATOM 1644 C C . GLY B 1 113 ? -2.212 -10.465 16.594 1.00 17.21 94 GLY B C 1
ATOM 1645 O O . GLY B 1 113 ? -1.537 -11.282 15.963 1.00 17.46 94 GLY B O 1
ATOM 1646 N N . ALA B 1 114 ? -2.234 -9.166 16.326 1.00 11.49 95 ALA B N 1
ATOM 1647 C CA . ALA B 1 114 ? -1.524 -8.584 15.200 1.00 12.59 95 ALA B CA 1
ATOM 1648 C C . ALA B 1 114 ? -0.683 -7.414 15.671 1.00 18.43 95 ALA B C 1
ATOM 1649 O O . ALA B 1 114 ? -1.022 -6.747 16.653 1.00 14.84 95 ALA B O 1
ATOM 1651 N N . LEU B 1 115 ? 0.407 -7.160 14.956 1.00 15.49 96 LEU B N 1
ATOM 1652 C CA . LEU B 1 115 ? 1.324 -6.078 15.296 1.00 18.53 96 LEU B CA 1
ATOM 1653 C C . LEU B 1 115 ? 1.008 -4.788 14.551 1.00 12.27 96 LEU B C 1
ATOM 1654 O O . LEU B 1 115 ? 0.642 -4.801 13.361 1.00 14.22 96 LEU B O 1
ATOM 1659 N N . GLU B 1 116 ? 1.125 -3.679 15.271 1.00 10.52 97 GLU B N 1
ATOM 1660 C CA . GLU B 1 116 ? 1.083 -2.348 14.688 1.00 14.43 97 GLU B CA 1
ATOM 1661 C C . GLU B 1 116 ? 2.272 -1.536 15.161 1.00 14.72 97 GLU B C 1
ATOM 1662 O O . GLU B 1 116 ? 2.783 -1.745 16.254 1.00 16.73 97 GLU B O 1
ATOM 1668 N N . ARG B 1 117 ? 2.714 -0.604 14.329 1.00 10.72 98 ARG B N 1
ATOM 1669 C CA . ARG B 1 117 ? 3.711 0.371 14.757 1.00 10.48 98 ARG B CA 1
ATOM 1670 C C . ARG B 1 117 ? 3.244 1.759 14.358 1.00 14.51 98 ARG B C 1
ATOM 1671 O O . ARG B 1 117 ? 2.914 2.014 13.194 1.00 14.79 98 ARG B O 1
ATOM 1679 N N . TRP B 1 118 ? 3.188 2.642 15.345 1.00 13.54 99 TRP B N 1
ATOM 1680 C CA . TRP B 1 118 ? 2.737 3.998 15.142 1.00 14.40 99 TRP B CA 1
ATOM 1681 C C . TRP B 1 118 ? 3.940 4.912 15.124 1.00 21.99 99 TRP B C 1
ATOM 1682 O O . TRP B 1 118 ? 4.700 4.952 16.089 1.00 16.45 99 TRP B O 1
ATOM 1693 N N . SER B 1 119 ? 4.119 5.648 14.034 1.00 17.90 100 SER B N 1
ATOM 1694 C CA . SER B 1 119 ? 5.207 6.618 13.983 1.00 16.90 100 SER B CA 1
ATOM 1695 C C . SER B 1 119 ? 4.802 7.897 14.711 1.00 23.74 100 SER B C 1
ATOM 1696 O O . SER B 1 119 ? 3.629 8.267 14.743 1.00 29.12 100 SER B O 1
ATOM 1699 N N . ILE B 1 120 ? 5.782 8.562 15.306 1.00 22.03 101 ILE B N 1
ATOM 1700 C CA . ILE B 1 120 ? 5.543 9.820 15.991 1.00 17.79 101 ILE B CA 1
ATOM 1701 C C . ILE B 1 120 ? 6.366 10.886 15.294 1.00 26.51 101 ILE B C 1
ATOM 1702 O O . ILE B 1 120 ? 7.594 10.802 15.258 1.00 36.05 101 ILE B O 1
ATOM 1707 N N . GLU B 1 121 ? 5.696 11.882 14.730 1.00 20.38 102 GLU B N 1
ATOM 1708 C CA . GLU B 1 121 ? 6.403 12.994 14.107 1.00 25.65 102 GLU B CA 1
ATOM 1709 C C . GLU B 1 121 ? 7.005 13.867 15.201 1.00 34.27 102 GLU B C 1
ATOM 1710 O O . GLU B 1 121 ? 6.283 14.423 16.031 1.00 34.39 102 GLU B O 1
ATOM 1716 N N . GLU B 1 122 ? 8.330 13.960 15.215 1.00 30.03 103 GLU B N 1
ATOM 1717 C CA . GLU B 1 122 ? 9.028 14.763 16.207 1.00 32.29 103 GLU B CA 1
ATOM 1718 C C . GLU B 1 122 ? 8.893 16.242 15.882 1.00 34.72 103 GLU B C 1
ATOM 1719 O O . GLU B 1 122 ? 9.249 16.671 14.788 1.00 33.76 103 GLU B O 1
ATOM 1725 N N . PRO B 1 123 ? 8.365 17.027 16.831 1.00 33.34 104 PRO B N 1
ATOM 1726 C CA . PRO B 1 123 ? 8.239 18.470 16.617 1.00 35.25 104 PRO B CA 1
ATOM 1727 C C . PRO B 1 123 ? 9.559 19.194 16.883 1.00 33.43 104 PRO B C 1
ATOM 1728 O O . PRO B 1 123 ? 10.465 18.622 17.494 1.00 29.70 104 PRO B O 1
ATOM 1732 N N . ASP B 1 124 ? 9.667 20.435 16.421 1.00 35.41 105 ASP B N 1
ATOM 1733 C CA . ASP B 1 124 ? 10.852 21.234 16.701 1.00 39.64 105 ASP B CA 1
ATOM 1734 C C . ASP B 1 124 ? 10.965 21.486 18.203 1.00 37.67 105 ASP B C 1
ATOM 1735 O O . ASP B 1 124 ? 12.060 21.688 18.731 1.00 41.33 105 ASP B O 1
ATOM 1740 N N . ALA B 1 125 ? 9.823 21.451 18.883 1.00 38.58 106 ALA B N 1
ATOM 1741 C CA . ALA B 1 125 ? 9.752 21.725 20.317 1.00 37.96 106 ALA B CA 1
ATOM 1742 C C . ALA B 1 125 ? 10.540 20.725 21.166 1.00 33.50 106 ALA B C 1
ATOM 1743 O O . ALA B 1 125 ? 10.934 19.655 20.697 1.00 31.19 106 ALA B O 1
ATOM 1745 N N . GLN B 1 126 ? 10.770 21.092 22.423 1.00 26.61 107 GLN B N 1
ATOM 1746 C CA . GLN B 1 126 ? 11.456 20.221 23.364 1.00 32.64 107 GLN B CA 1
ATOM 1747 C C . GLN B 1 126 ? 10.661 20.164 24.658 1.00 22.48 107 GLN B C 1
ATOM 1748 O O . GLN B 1 126 ? 9.702 20.918 24.833 1.00 23.15 107 GLN B O 1
ATOM 1754 N N . GLY B 1 127 ? 11.051 19.258 25.550 1.00 22.82 108 GLY B N 1
ATOM 1755 C CA . GLY B 1 127 ? 10.463 19.172 26.876 1.00 24.86 108 GLY B CA 1
ATOM 1756 C C . GLY B 1 127 ? 8.954 19.008 26.884 1.00 21.47 108 GLY B C 1
ATOM 1757 O O . GLY B 1 127 ? 8.399 18.220 26.133 1.00 20.54 108 GLY B O 1
ATOM 1758 N N . MET B 1 128 ? 8.293 19.783 27.734 1.00 19.44 109 MET B N 1
ATOM 1759 C CA . MET B 1 128 ? 6.859 19.661 27.960 1.00 18.56 109 MET B CA 1
ATOM 1760 C C . MET B 1 128 ? 6.041 19.956 26.694 1.00 20.86 109 MET B C 1
ATOM 1761 O O . MET B 1 128 ? 5.059 19.270 26.404 1.00 20.34 109 MET B O 1
ATOM 1766 N N . GLU B 1 129 ? 6.440 20.970 25.934 1.00 18.82 110 GLU B N 1
ATOM 1767 C CA . GLU B 1 129 ? 5.699 21.300 24.723 1.00 12.97 110 GLU B CA 1
ATOM 1768 C C . GLU B 1 129 ? 5.798 20.198 23.663 1.00 12.81 110 GLU B C 1
ATOM 1769 O O . GLU B 1 129 ? 4.826 19.908 22.972 1.00 20.18 110 GLU B O 1
ATOM 1775 N N . ARG B 1 130 ? 6.972 19.592 23.550 1.00 15.87 111 ARG B N 1
ATOM 1776 C CA . ARG B 1 130 ? 7.144 18.409 22.724 1.00 12.34 111 ARG B CA 1
ATOM 1777 C C . ARG B 1 130 ? 6.226 17.299 23.204 1.00 13.87 111 ARG B C 1
ATOM 1778 O O . ARG B 1 130 ? 5.559 16.644 22.404 1.00 16.54 111 ARG B O 1
ATOM 1786 N N . MET B 1 131 ? 6.191 17.081 24.519 1.00 14.84 112 MET B N 1
ATOM 1787 C CA . MET B 1 131 ? 5.380 15.999 25.066 1.00 11.11 112 MET B CA 1
ATOM 1788 C C . MET B 1 131 ? 3.888 16.177 24.757 1.00 14.27 112 MET B C 1
ATOM 1789 O O . MET B 1 131 ? 3.192 15.199 24.520 1.00 14.43 112 MET B O 1
ATOM 1794 N N . ARG B 1 132 ? 3.405 17.420 24.758 1.00 12.89 113 ARG B N 1
ATOM 1795 C CA . ARG B 1 132 ? 1.998 17.689 24.467 1.00 16.58 113 ARG B CA 1
ATOM 1796 C C . ARG B 1 132 ? 1.661 17.349 23.025 1.00 18.07 113 ARG B C 1
ATOM 1797 O O . ARG B 1 132 ? 0.608 16.785 22.733 1.00 16.86 113 ARG B O 1
ATOM 1805 N N . ILE B 1 133 ? 2.554 17.737 22.124 1.00 14.32 114 ILE B N 1
ATOM 1806 C CA . ILE B 1 133 ? 2.384 17.470 20.701 1.00 15.03 114 ILE B CA 1
ATOM 1807 C C . ILE B 1 133 ? 2.357 15.965 20.467 1.00 18.89 114 ILE B C 1
ATOM 1808 O O . ILE B 1 133 ? 1.483 15.451 19.765 1.00 18.58 114 ILE B O 1
ATOM 1813 N N . VAL B 1 134 ? 3.299 15.262 21.090 1.00 16.66 115 VAL B N 1
ATOM 1814 C CA . VAL B 1 134 ? 3.353 13.806 21.015 1.00 13.93 115 VAL B CA 1
ATOM 1815 C C . VAL B 1 134 ? 2.069 13.199 21.570 1.00 12.08 115 VAL B C 1
ATOM 1816 O O . VAL B 1 134 ? 1.513 12.285 20.978 1.00 13.68 115 VAL B O 1
ATOM 1820 N N . ARG B 1 135 ? 1.612 13.719 22.711 1.00 17.02 116 ARG B N 1
ATOM 1821 C CA . ARG B 1 135 ? 0.416 13.214 23.388 1.00 13.05 116 ARG B CA 1
ATOM 1822 C C . ARG B 1 135 ? -0.773 13.229 22.444 1.00 17.12 116 ARG B C 1
ATOM 1823 O O . ARG B 1 135 ? -1.515 12.253 22.328 1.00 15.95 116 ARG B O 1
ATOM 1831 N N . ASP B 1 136 ? -0.952 14.363 21.784 1.00 17.53 117 ASP B N 1
ATOM 1832 C CA . ASP B 1 136 ? -2.128 14.568 20.953 1.00 15.66 117 ASP B CA 1
ATOM 1833 C C . ASP B 1 136 ? -2.093 13.738 19.666 1.00 14.59 117 ASP B C 1
ATOM 1834 O O . ASP B 1 136 ? -3.138 13.346 19.152 1.00 20.78 117 ASP B O 1
ATOM 1839 N N . GLN B 1 137 ? -0.897 13.435 19.169 1.00 10.10 118 GLN B N 1
ATOM 1840 C CA . GLN B 1 137 ? -0.787 12.476 18.073 1.00 15.89 118 GLN B CA 1
ATOM 1841 C C . GLN B 1 137 ? -1.285 11.109 18.537 1.00 17.36 118 GLN B C 1
ATOM 1842 O O . GLN B 1 137 ? -2.067 10.449 17.849 1.00 15.80 118 GLN B O 1
ATOM 1848 N N . ILE B 1 138 ? -0.814 10.688 19.708 1.00 11.82 119 ILE B N 1
ATOM 1849 C CA . ILE B 1 138 ? -1.189 9.397 20.252 1.00 9.56 119 ILE B CA 1
ATOM 1850 C C . ILE B 1 138 ? -2.691 9.344 20.493 1.00 13.28 119 ILE B C 1
ATOM 1851 O O . ILE B 1 138 ? -3.339 8.346 20.194 1.00 14.49 119 ILE B O 1
ATOM 1856 N N . ASP B 1 139 ? -3.240 10.436 21.013 1.00 12.95 120 ASP B N 1
ATOM 1857 C CA . ASP B 1 139 ? -4.668 10.529 21.297 1.00 15.77 120 ASP B CA 1
ATOM 1858 C C . ASP B 1 139 ? -5.523 10.183 20.067 1.00 17.19 120 ASP B C 1
ATOM 1859 O O . ASP B 1 139 ? -6.486 9.422 20.161 1.00 18.92 120 ASP B O 1
ATOM 1864 N N . ASN B 1 140 ? -5.169 10.733 18.916 1.00 14.61 121 ASN B N 1
ATOM 1865 C CA . ASN B 1 140 ? -5.906 10.439 17.691 1.00 15.69 121 ASN B CA 1
ATOM 1866 C C . ASN B 1 140 ? -5.768 8.983 17.282 1.00 18.04 121 ASN B C 1
ATOM 1867 O O . ASN B 1 140 ? -6.749 8.341 16.895 1.00 17.96 121 ASN B O 1
ATOM 1872 N N . ARG B 1 141 ? -4.555 8.453 17.393 1.00 14.42 122 ARG B N 1
ATOM 1873 C CA . ARG B 1 141 ? -4.317 7.069 17.012 1.00 14.12 122 ARG B CA 1
ATOM 1874 C C . ARG B 1 141 ? -5.075 6.111 17.914 1.00 18.39 122 ARG B C 1
ATOM 1875 O O . ARG B 1 141 ? -5.648 5.136 17.439 1.00 12.94 122 ARG B O 1
ATOM 1883 N N . VAL B 1 142 ? -5.071 6.386 19.216 1.00 9.02 123 VAL B N 1
ATOM 1884 C CA . VAL B 1 142 ? -5.826 5.553 20.159 1.00 17.37 123 VAL B CA 1
ATOM 1885 C C . VAL B 1 142 ? -7.323 5.556 19.856 1.00 19.92 123 VAL B C 1
ATOM 1886 O O . VAL B 1 142 ? -7.947 4.502 19.811 1.00 23.69 123 VAL B O 1
ATOM 1890 N N . GLN B 1 143 ? -7.899 6.735 19.647 1.00 20.60 124 GLN B N 1
ATOM 1891 C CA . GLN B 1 143 ? -9.326 6.813 19.329 1.00 21.89 124 GLN B CA 1
ATOM 1892 C C . GLN B 1 143 ? -9.663 5.995 18.082 1.00 24.44 124 GLN B C 1
ATOM 1893 O O . GLN B 1 143 ? -10.678 5.294 18.037 1.00 21.86 124 GLN B O 1
ATOM 1899 N N . ALA B 1 144 ? -8.794 6.072 17.081 1.00 15.93 125 ALA B N 1
ATOM 1900 C CA . ALA B 1 144 ? -8.980 5.321 15.843 1.00 21.71 125 ALA B CA 1
ATOM 1901 C C . ALA B 1 144 ? -8.883 3.817 16.082 1.00 18.42 125 ALA B C 1
ATOM 1902 O O . ALA B 1 144 ? -9.642 3.034 15.514 1.00 22.66 125 ALA B O 1
ATOM 1904 N N . LEU B 1 145 ? -7.945 3.421 16.936 1.00 14.85 126 LEU B N 1
ATOM 1905 C CA . LEU B 1 145 ? -7.746 2.022 17.275 1.00 17.88 126 LEU B CA 1
ATOM 1906 C C . LEU B 1 145 ? -8.992 1.456 17.952 1.00 18.91 126 LEU B C 1
ATOM 1907 O O . LEU B 1 145 ? -9.395 0.322 17.695 1.00 18.05 126 LEU B O 1
ATOM 1912 N N . LEU B 1 146 ? -9.599 2.261 18.816 1.00 20.33 127 LEU B N 1
ATOM 1913 C CA . LEU B 1 146 ? -10.784 1.847 19.552 1.00 21.41 127 LEU B CA 1
ATOM 1914 C C . LEU B 1 146 ? -12.038 1.895 18.685 1.00 28.70 127 LEU B C 1
ATOM 1915 O O . LEU B 1 146 ? -13.071 1.331 19.050 1.00 30.41 127 LEU B O 1
ATOM 1920 N N . ALA B 1 147 ? -11.935 2.560 17.538 1.00 23.34 128 ALA B N 1
ATOM 1921 C CA . ALA B 1 147 ? -13.056 2.684 16.612 1.00 38.26 128 ALA B CA 1
ATOM 1922 C C . ALA B 1 147 ? -13.180 1.453 15.721 1.00 47.89 128 ALA B C 1
ATOM 1923 O O . ALA B 1 147 ? -14.286 1.031 15.386 1.00 48.32 128 ALA B O 1
ATOM 1925 N N . GLY B 1 148 ? -12.042 0.885 15.332 1.00 53.81 129 GLY B N 1
ATOM 1926 C CA . GLY B 1 148 ? -12.034 -0.338 14.549 1.00 60.09 129 GLY B CA 1
ATOM 1927 C C . GLY B 1 148 ? -11.240 -0.246 13.261 1.00 66.32 129 GLY B C 1
ATOM 1928 O O . GLY B 1 148 ? -11.179 0.803 12.616 1.00 70.26 129 GLY B O 1
#

B-factor: mean 22.7, std 10.69, range [5.7, 70.26]

Secondary structure (DSSP, 8-state):
--EEEE---SSSHHHHHHHHHHHH--TTSEEEE-BSS--SS--HHHHHHHHHTT---TT----BPPHHHHHH-SEEEEESSS------TT--SEEEEE--PPPS--HHHHHHHHHHHHHHHHHHHH-/--EEEE---SSSHHHHHHHHHHHHHTTTSEEEE-BSS--SS--HHHHHHHHHTT---TT----BPPHHHHHHSSEEEEESSS---PPPTT-SSEEEEE--PPPS--HHHHHHHHHHHHHHHHHHHHH-

Radius of gyration: 18.03 Å; Cα contacts (8 Å, |Δi|>4): 541; chains: 2; bounding box: 40×46×39 Å

InterPro domains:
  IPR023485 Phosphotyrosine protein phosphatase I [PF01451] (3-128)
  IPR023485 Phosphotyrosine protein phosphatase I [SM00226] (2-129)
  IPR036196 Phosphotyrosine protein phosphatase I superfamily [SSF52788] (1-127)

Sequence (255 aa):
MKSVLFVVGNGGKSQMAAALAQKYASDSVEIHSAGTKPAQGLNQLSVESIAEVGADMSQGIPKAIDPELLRTVDRVVILGDDAQVDMPESAQGALERWSIEEPDAQGMERMRIVRDQIDNRRVQALLAMKSVLFVVGNGGKSQMAAALAQKYASDSVEIHSAGTKPAQGLNQLSVESIAEVGADMSQGIPKAIDPELLRTVDRVVILGDDAQVDMPESAQGALERWSIEEPDAQGMERMRIVRDQIDNRVQALLAG

Solvent-accessible surface area: 11802 Å² total

CATH classification: 3.40.50.2300

Organism: Corynebacterium glutamicum (strain ATCC 13032 / DSM 20300 / JCM 1318 / BCRC 11384 / CCUG 27702 / LMG 3730 / NBRC 12168 / NCIMB 10025 / NRRL B-2784 / 534) (NCBI:txid196627)

Nearest PDB structures (foldseek):
  3rh0-assembly1_A  TM=1.008E+00  e=4.697E-28  Corynebacterium glutamicum
  2cd7-assembly1_A  TM=8.979E-01  e=2.295E-10  Staphylococcus aureus
  2fxi-assembly1_A  TM=8.901E-01  e=2.010E-10  Staphylococcus aureus
  3t38-assembly1_A  TM=8.761E-01  e=1.924E-09  Corynebacterium glutamicum
  3t38-assembly1_B  TM=8.925E-01  e=1.083E-08  Corynebacterium glutamicum

Foldseek 3Di:
DAEEEEEAAQQALQLLLQQLLVVPDDPSHHGHYAHCHHHPHHDVLRQVLSVVVPTGSRVPDHHHDDPVSLQEGAEYEYEADPDDDDRDPSRPHDYYYDHFDQDPDDGNVRRNSRSVSSNVVSVVVND/DAEEEEEAAQQADSLLLQQLLCVVPVPRHHGHYEHCHHDPFHDVLRQVLQVVVPTGSPPPTHHHDDLVSLQEGQEYEYEADPDDDDRPPNRPHDYYYDHFDQDPDDGNVRRNSRSVSSNVVSVVVVVD